Protein AF-A0A4P9XT29-F1 (afdb_monomer)

Secondary structure (DSSP, 8-state):
-----GGGS-HHHHHHHHHHHHHHTTIIIIIS---HHHHHHHHHHHHHHS-S-SSSSHHHHHHHHHHHHHHHTSHHHHHHS-HHHHHHHHHHHHHTTTT--S--HHHHHHTT-HHHHHTTTSSHHHHHHHHHHHHHHHHHTTTTT-TTTHHHHHHHHHHHHHTTSGGGHHHHHHHHHHHHHT---S-TTSPPPHHHHHHHHHHHHHHHHTGGGGS-HHHHHHHHHHHHHHHHHHHHHHHHTTPPPPTTSS--HHHHHHHHHHHHHHHHHHHHHHHHH-GGGHHHHHHHHH-

Foldseek 3Di:
DPPDPLVPDDPVVLLVVLVVLCVVLCVPPHVFNDPSVLSVVLLVVLQVQADPALFLHLSLLSQLLVLLSVVCPALQNVLADDSLLSVLLNLLSSQLQGNPPLA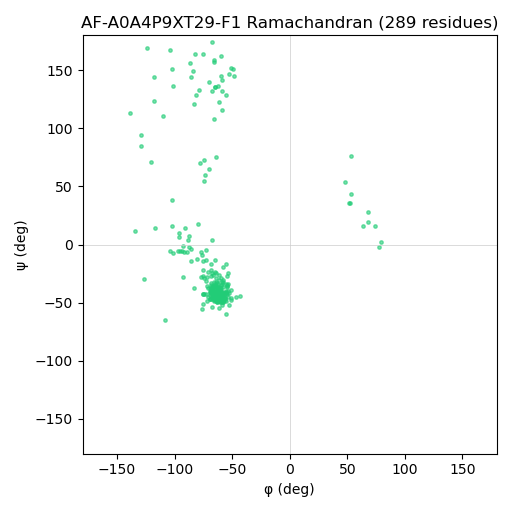DLVLCCQVVPPQCVVVVSQLSRRLVSLVSSVVSCVVSVRCVSVPPCVVVSSVLSSLLSSLLPCVCLVVLLVLLVVLLVVPPVDDSHHHDPPVNSSSVSSLSSNCSSLLQLLDAPVSVVSSLVSNLVSLQVNQVVCVVVVTPRDPPSPDDPVCSVVVSVVSLVSSQSSLVSVCSVRVVSVSSNVNNVVD

Structure (mmCIF, N/CA/C/O backbone):
data_AF-A0A4P9XT29-F1
#
_entry.id   AF-A0A4P9XT29-F1
#
loop_
_atom_site.group_PDB
_atom_site.id
_atom_site.type_symbol
_atom_site.label_atom_id
_atom_site.label_alt_id
_atom_site.label_comp_id
_atom_site.label_asym_id
_atom_site.label_entity_id
_atom_site.label_seq_id
_atom_site.pdbx_PDB_ins_code
_atom_site.Cartn_x
_atom_site.Cartn_y
_atom_site.Cartn_z
_atom_site.occupancy
_atom_site.B_iso_or_equiv
_atom_site.auth_seq_id
_atom_site.auth_comp_id
_atom_site.auth_asym_id
_atom_site.auth_atom_id
_atom_site.pdbx_PDB_model_num
ATOM 1 N N . MET A 1 1 ? -7.045 4.155 -16.709 1.00 52.22 1 MET A N 1
ATOM 2 C CA . MET A 1 1 ? -6.977 3.833 -15.271 1.00 52.22 1 MET A CA 1
ATOM 3 C C . MET A 1 1 ? -7.896 2.670 -15.008 1.00 52.22 1 MET A C 1
ATOM 5 O O . MET A 1 1 ? -8.814 2.493 -15.802 1.00 52.22 1 MET A O 1
ATOM 9 N N . PRO A 1 2 ? -7.676 1.857 -13.970 1.00 56.03 2 PRO A N 1
ATOM 10 C CA . PRO A 1 2 ? -8.679 0.875 -13.622 1.00 56.03 2 PRO A CA 1
ATOM 11 C C . PRO A 1 2 ? -9.922 1.647 -13.159 1.00 56.03 2 PRO A C 1
ATOM 13 O O . PRO A 1 2 ? -9.930 2.231 -12.083 1.00 56.03 2 PRO A O 1
ATOM 16 N N . ASP A 1 3 ? -10.970 1.662 -13.977 1.00 60.28 3 ASP A N 1
ATOM 17 C CA . ASP A 1 3 ? -12.330 2.065 -13.583 1.00 60.28 3 ASP A CA 1
ATOM 18 C C . ASP A 1 3 ? -13.035 0.902 -12.852 1.00 60.28 3 ASP A C 1
ATOM 20 O O . ASP A 1 3 ? -14.258 0.824 -12.774 1.00 60.28 3 ASP A O 1
ATOM 24 N N . SER A 1 4 ? -12.262 -0.081 -12.382 1.00 68.06 4 SER A N 1
ATOM 25 C CA . SER A 1 4 ? -12.777 -1.339 -11.872 1.00 68.06 4 SER A CA 1
ATOM 26 C C . SER A 1 4 ? -13.215 -1.203 -10.422 1.00 68.06 4 SER A C 1
ATOM 28 O O . SER A 1 4 ? -12.408 -0.922 -9.536 1.00 68.06 4 SER A O 1
ATOM 30 N N . HIS A 1 5 ? -14.492 -1.492 -10.195 1.00 84.38 5 HIS A N 1
ATOM 31 C CA . HIS A 1 5 ? -15.121 -1.662 -8.889 1.00 84.38 5 HIS A CA 1
ATOM 32 C C . HIS A 1 5 ? -14.711 -3.000 -8.247 1.00 84.38 5 HIS A C 1
ATOM 34 O O . HIS A 1 5 ? -15.559 -3.864 -8.021 1.00 84.38 5 HIS A O 1
ATOM 40 N N . LEU A 1 6 ? -13.408 -3.210 -8.017 1.00 88.31 6 LEU A N 1
ATOM 41 C CA . LEU A 1 6 ? -12.852 -4.505 -7.588 1.00 88.31 6 LEU A CA 1
ATOM 42 C C . LEU A 1 6 ? -13.462 -5.008 -6.275 1.00 88.31 6 LEU A C 1
ATOM 44 O O . LEU A 1 6 ? -13.658 -6.207 -6.118 1.00 88.31 6 LEU A O 1
ATOM 48 N N . TRP A 1 7 ? -13.873 -4.108 -5.383 1.00 88.38 7 TRP A N 1
ATOM 49 C CA . TRP A 1 7 ? -14.586 -4.447 -4.146 1.00 88.38 7 TRP A CA 1
ATOM 50 C C . TRP A 1 7 ? -15.899 -5.218 -4.353 1.00 88.38 7 TRP A C 1
ATOM 52 O O . TRP A 1 7 ? -16.396 -5.845 -3.424 1.00 88.38 7 TRP A O 1
ATOM 62 N N . SER A 1 8 ? -16.485 -5.170 -5.553 1.00 91.69 8 SER A N 1
ATOM 63 C CA . SER A 1 8 ? -17.718 -5.896 -5.888 1.00 91.69 8 SER A CA 1
ATOM 64 C C . SER A 1 8 ? -17.476 -7.281 -6.492 1.00 91.69 8 SER A C 1
ATOM 66 O O . SER A 1 8 ? -18.432 -8.017 -6.736 1.00 91.69 8 SER A O 1
ATOM 68 N N . TRP A 1 9 ? -16.219 -7.632 -6.771 1.00 94.25 9 TRP A N 1
ATOM 69 C CA . TRP A 1 9 ? -15.867 -8.876 -7.444 1.00 94.25 9 TRP A CA 1
ATOM 70 C C . TRP A 1 9 ? -15.782 -10.032 -6.450 1.00 94.25 9 TRP A C 1
ATOM 72 O O . TRP A 1 9 ? -15.414 -9.873 -5.287 1.00 94.25 9 TRP A O 1
ATOM 82 N N . SER A 1 10 ? -16.099 -11.231 -6.925 1.00 95.88 10 SER A N 1
ATOM 83 C CA . SER A 1 10 ? -15.900 -12.457 -6.161 1.00 95.88 10 SER A CA 1
ATOM 84 C C . SER A 1 10 ? -14.413 -12.736 -5.931 1.00 95.88 10 SER A C 1
ATOM 86 O O . SER A 1 10 ? -13.548 -12.334 -6.710 1.00 95.88 10 SER A O 1
ATOM 88 N N . VAL A 1 11 ? -14.101 -13.521 -4.896 1.00 94.69 11 VAL A N 1
ATOM 89 C CA . VAL A 1 11 ? -12.719 -13.941 -4.597 1.00 94.69 11 VAL A CA 1
ATOM 90 C C . VAL A 1 11 ? -12.052 -14.604 -5.809 1.00 94.69 11 VAL A C 1
ATOM 92 O O . VAL A 1 11 ? -10.889 -14.338 -6.097 1.00 94.69 11 VAL A O 1
ATOM 95 N N . SER A 1 12 ? -12.787 -15.426 -6.564 1.00 95.56 12 SER A N 1
ATOM 96 C CA . SER A 1 12 ? -12.255 -16.082 -7.764 1.00 95.56 12 SER A CA 1
ATOM 97 C C . SER A 1 12 ? -11.920 -15.094 -8.886 1.00 95.56 12 SER A C 1
ATOM 99 O O . SER A 1 12 ? -10.917 -15.280 -9.574 1.00 95.56 12 SER A O 1
ATOM 101 N N . GLU A 1 13 ? -12.714 -14.035 -9.063 1.00 95.69 13 GLU A N 1
ATOM 102 C CA . GLU A 1 13 ? -12.421 -12.961 -10.023 1.00 95.69 13 GLU A CA 1
ATOM 103 C C . GLU A 1 13 ? -11.203 -12.142 -9.585 1.00 95.69 13 GLU A C 1
ATOM 105 O O . GLU A 1 13 ? -10.331 -11.856 -10.409 1.00 95.69 13 GLU A O 1
ATOM 110 N N . LEU A 1 14 ? -11.090 -11.839 -8.285 1.00 96.25 14 LEU A N 1
ATOM 111 C CA . LEU A 1 14 ? -9.916 -11.175 -7.713 1.00 96.25 14 LEU A CA 1
ATOM 112 C C . LEU A 1 14 ? -8.641 -12.012 -7.905 1.00 96.25 14 LEU A C 1
ATOM 114 O O . LEU A 1 14 ? -7.607 -11.493 -8.320 1.00 96.25 14 LEU A O 1
ATOM 118 N N . TYR A 1 15 ? -8.705 -13.328 -7.700 1.00 96.62 15 TYR A N 1
ATOM 119 C CA . TYR A 1 15 ? -7.565 -14.208 -7.977 1.00 96.62 15 TYR A CA 1
ATOM 120 C C . TYR A 1 15 ? -7.218 -14.221 -9.463 1.00 96.62 15 TYR A C 1
ATOM 122 O O . TYR A 1 15 ? -6.050 -14.087 -9.829 1.00 96.62 15 TYR A O 1
ATOM 130 N N . GLY A 1 16 ? -8.229 -14.330 -10.329 1.00 95.06 16 GLY A N 1
ATOM 131 C CA . GLY A 1 16 ? -8.044 -14.308 -11.776 1.00 95.06 16 GLY A CA 1
ATOM 132 C C . GLY A 1 16 ? -7.342 -13.038 -12.259 1.00 95.06 16 GLY A C 1
ATOM 133 O O . GLY A 1 16 ? -6.417 -13.123 -13.073 1.00 95.06 16 GLY A O 1
ATOM 134 N N . VAL A 1 17 ? -7.727 -11.867 -11.736 1.00 94.81 17 VAL A N 1
ATOM 135 C CA . VAL A 1 17 ? -7.101 -10.599 -12.129 1.00 94.81 17 VAL A CA 1
ATOM 136 C C . VAL A 1 17 ? -5.666 -10.496 -11.620 1.00 94.81 17 VAL A C 1
ATOM 138 O O . VAL A 1 17 ? -4.790 -10.151 -12.411 1.00 94.81 17 VAL A O 1
ATOM 141 N N . VAL A 1 18 ? -5.383 -10.883 -10.371 1.00 95.88 18 VAL A N 1
ATOM 142 C CA . VAL A 1 18 ? -4.017 -10.862 -9.818 1.00 95.88 18 VAL A CA 1
ATOM 143 C C . VAL A 1 18 ? -3.093 -11.801 -10.599 1.00 95.88 18 VAL A C 1
ATOM 145 O O . VAL A 1 18 ? -2.014 -11.395 -11.030 1.00 95.88 18 VAL A O 1
ATOM 148 N N . ILE A 1 19 ? -3.526 -13.030 -10.889 1.00 94.69 19 ILE A N 1
ATOM 149 C CA . ILE A 1 19 ? -2.747 -13.971 -11.711 1.00 94.69 19 ILE A CA 1
ATOM 150 C C . ILE A 1 19 ? -2.520 -13.401 -13.121 1.00 94.69 19 ILE A C 1
ATOM 152 O O . ILE A 1 19 ? -1.424 -13.511 -13.678 1.00 94.69 19 ILE A O 1
ATOM 156 N N . GLY A 1 20 ? -3.538 -12.763 -13.704 1.00 94.75 20 GLY A N 1
ATOM 157 C CA . GLY A 1 20 ? -3.429 -12.065 -14.984 1.00 94.75 20 GLY A CA 1
ATOM 158 C C . GLY A 1 20 ? -2.384 -10.943 -14.967 1.00 94.75 20 GLY A C 1
ATOM 159 O O . GLY A 1 20 ? -1.609 -10.828 -15.919 1.00 94.75 20 GLY A O 1
ATOM 160 N N . MET A 1 21 ? -2.319 -10.163 -13.884 1.00 95.12 21 MET A N 1
ATOM 161 C CA . MET A 1 21 ? -1.315 -9.111 -13.687 1.00 95.12 21 MET A CA 1
ATOM 162 C C . MET A 1 21 ? 0.103 -9.689 -13.633 1.00 95.12 21 MET A C 1
ATOM 164 O O . MET A 1 21 ? 0.979 -9.231 -14.367 1.00 95.12 21 MET A O 1
ATOM 168 N N . PHE A 1 22 ? 0.316 -10.743 -12.836 1.00 93.81 22 PHE 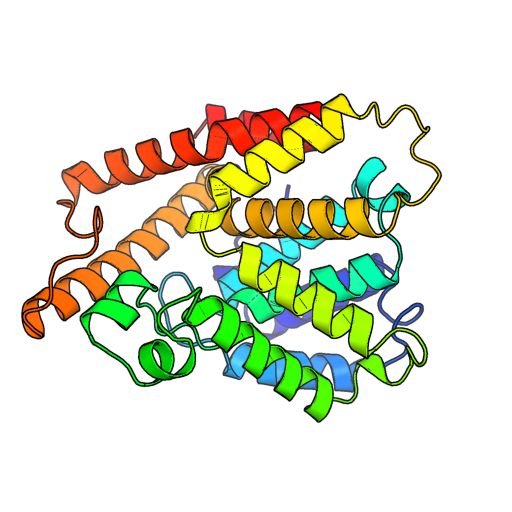A N 1
ATOM 169 C CA . PHE A 1 22 ? 1.613 -11.425 -12.723 1.00 93.81 22 PHE A CA 1
ATOM 170 C C . PHE A 1 22 ? 2.081 -11.979 -14.075 1.00 93.81 22 PHE A C 1
ATOM 172 O O . PHE A 1 22 ? 3.256 -11.856 -14.428 1.00 93.81 22 PHE A O 1
ATOM 179 N N . ARG A 1 23 ? 1.159 -12.540 -14.866 1.00 92.88 23 ARG A N 1
ATOM 180 C CA . ARG A 1 23 ? 1.447 -13.023 -16.224 1.00 92.88 23 ARG A CA 1
ATOM 181 C C . ARG A 1 23 ? 1.846 -11.902 -17.175 1.00 92.88 23 ARG A C 1
ATOM 183 O O . ARG A 1 23 ? 2.849 -12.011 -17.870 1.00 92.88 23 ARG A O 1
ATOM 190 N N . ARG A 1 24 ? 1.075 -10.813 -17.211 1.00 93.19 24 ARG A N 1
ATOM 191 C CA . ARG A 1 24 ? 1.330 -9.696 -18.136 1.00 93.19 24 ARG A CA 1
ATOM 192 C C . ARG A 1 24 ? 2.602 -8.917 -17.808 1.00 93.19 24 ARG A C 1
ATOM 194 O O . ARG A 1 24 ? 3.216 -8.387 -18.725 1.00 93.19 24 ARG A O 1
ATOM 201 N N . LEU A 1 25 ? 3.027 -8.908 -16.544 1.00 92.44 25 LEU A N 1
ATOM 202 C CA . LEU A 1 25 ? 4.310 -8.333 -16.123 1.00 92.44 25 LEU A CA 1
ATOM 203 C C . LEU A 1 25 ? 5.531 -9.217 -16.438 1.00 92.44 25 LEU A C 1
ATOM 205 O O . LEU A 1 25 ? 6.656 -8.783 -16.188 1.00 92.44 25 LEU A O 1
ATOM 209 N N . GLY A 1 26 ? 5.344 -10.447 -16.935 1.00 89.81 26 GLY A N 1
ATOM 210 C CA . GLY A 1 26 ? 6.440 -11.415 -17.089 1.00 89.81 26 GLY A CA 1
ATOM 211 C C . GLY A 1 26 ? 7.000 -11.906 -15.746 1.00 89.81 26 GLY A C 1
ATOM 212 O O . GLY A 1 26 ? 8.125 -12.399 -15.663 1.00 89.81 26 GLY A O 1
ATOM 213 N N . ILE A 1 27 ? 6.238 -11.762 -14.656 1.00 89.31 27 ILE A N 1
ATOM 214 C CA . ILE A 1 27 ? 6.616 -12.342 -13.364 1.00 89.31 27 ILE A CA 1
ATOM 215 C C . ILE A 1 27 ? 6.441 -13.855 -13.441 1.00 89.31 27 ILE A C 1
ATOM 217 O O . ILE A 1 27 ? 7.364 -14.591 -13.120 1.00 89.31 27 ILE A O 1
ATOM 221 N N . PHE A 1 28 ? 5.290 -14.315 -13.930 1.00 82.38 28 PHE A N 1
ATOM 222 C CA . PHE A 1 28 ? 5.008 -15.730 -14.155 1.00 82.38 28 PHE A CA 1
ATOM 223 C C . PHE A 1 28 ? 4.757 -15.987 -15.654 1.00 82.38 28 PHE A C 1
ATOM 225 O O . PHE A 1 28 ? 3.846 -15.370 -16.206 1.00 82.38 28 PHE A O 1
ATOM 232 N N . PRO A 1 29 ? 5.487 -16.893 -16.336 1.00 77.50 29 PRO A N 1
ATOM 233 C CA . PRO A 1 29 ? 6.462 -17.848 -15.803 1.00 77.50 29 PRO A CA 1
ATOM 234 C C . PRO A 1 29 ? 7.922 -17.368 -15.797 1.00 77.50 29 PRO A C 1
ATOM 236 O O . PRO A 1 29 ? 8.776 -18.131 -15.362 1.00 77.50 29 PRO A O 1
ATOM 239 N N . ASP A 1 30 ? 8.233 -16.164 -16.282 1.00 84.12 30 ASP A N 1
ATOM 240 C CA . ASP A 1 30 ? 9.619 -15.846 -16.657 1.00 84.12 30 ASP A CA 1
ATOM 241 C C . ASP A 1 30 ? 10.534 -15.575 -15.451 1.00 84.12 30 ASP A C 1
ATOM 243 O O . ASP A 1 30 ? 11.570 -16.218 -15.299 1.00 84.12 30 ASP A O 1
ATOM 247 N N . THR A 1 31 ? 10.161 -14.631 -14.581 1.00 82.62 31 THR A N 1
ATOM 248 C CA . THR A 1 31 ? 11.011 -14.205 -13.448 1.00 82.62 31 THR A CA 1
ATOM 249 C C . THR A 1 31 ? 10.873 -15.135 -12.239 1.00 82.62 31 THR A C 1
ATOM 251 O O . THR A 1 31 ? 11.839 -15.416 -11.534 1.00 82.62 31 THR A O 1
ATOM 254 N N . MET A 1 32 ? 9.656 -15.619 -12.004 1.00 83.19 32 MET A N 1
ATOM 255 C CA . MET A 1 32 ? 9.259 -16.498 -10.913 1.00 83.19 32 MET A CA 1
ATOM 256 C C . MET A 1 32 ? 8.502 -17.698 -11.513 1.00 83.19 32 MET A C 1
ATOM 258 O O . MET A 1 32 ? 7.269 -17.684 -11.574 1.00 83.19 32 MET A O 1
ATOM 262 N N . PRO A 1 33 ? 9.212 -18.747 -11.975 1.00 83.12 33 PRO A N 1
ATOM 263 C CA . PRO A 1 33 ? 8.623 -19.946 -12.582 1.00 83.12 33 PRO A CA 1
ATOM 264 C C . PRO A 1 33 ? 7.979 -20.875 -11.533 1.00 83.12 33 PRO A C 1
ATOM 266 O O . PRO A 1 33 ? 8.304 -22.057 -11.408 1.00 83.12 33 PRO A O 1
ATOM 269 N N . VAL A 1 34 ? 7.062 -20.346 -10.725 1.00 80.94 34 VAL A N 1
ATOM 270 C CA . VAL A 1 34 ? 6.264 -21.112 -9.754 1.00 80.94 34 VAL A CA 1
ATOM 271 C C . VAL A 1 34 ? 5.030 -21.690 -10.429 1.00 80.94 34 VAL A C 1
ATOM 273 O O . VAL A 1 34 ? 4.451 -21.045 -11.283 1.00 80.94 34 VAL A O 1
ATOM 276 N N . ALA A 1 35 ? 4.578 -22.890 -10.064 1.00 84.94 35 ALA A N 1
ATOM 277 C CA . ALA A 1 35 ? 3.323 -23.396 -10.620 1.00 84.94 35 ALA A CA 1
ATOM 278 C C . ALA A 1 35 ? 2.160 -22.450 -10.262 1.00 84.94 35 ALA A C 1
ATOM 280 O O . ALA A 1 35 ? 2.120 -21.919 -9.156 1.00 84.94 35 ALA A O 1
ATOM 281 N N . GLU A 1 36 ? 1.182 -22.283 -11.157 1.00 85.81 36 GLU A N 1
ATOM 282 C CA . GLU A 1 36 ? 0.015 -21.417 -10.903 1.00 85.81 36 GLU A CA 1
ATOM 283 C C . GLU A 1 36 ? -0.716 -21.801 -9.607 1.00 85.81 36 GLU A C 1
ATOM 285 O O . GLU A 1 36 ? -1.133 -20.927 -8.855 1.00 85.81 36 GLU A O 1
ATOM 290 N N . GLY A 1 37 ? -0.780 -23.098 -9.285 1.00 89.12 37 GLY A N 1
ATOM 291 C CA . GLY A 1 37 ? -1.336 -23.582 -8.019 1.00 89.12 37 GLY A CA 1
ATOM 292 C C . GLY A 1 37 ? -0.593 -23.084 -6.772 1.00 89.12 37 GLY A C 1
ATOM 293 O O . GLY A 1 37 ? -1.231 -22.879 -5.746 1.00 89.12 37 GLY A O 1
ATOM 294 N N . CYS A 1 38 ? 0.719 -22.831 -6.854 1.00 89.56 38 CYS A N 1
ATOM 295 C CA . CYS A 1 38 ? 1.480 -22.215 -5.762 1.00 89.56 38 CYS A CA 1
ATOM 296 C C . CYS A 1 38 ? 1.084 -20.745 -5.579 1.00 89.56 38 CYS A C 1
ATOM 298 O O . CYS A 1 38 ? 0.905 -20.303 -4.451 1.00 89.56 38 CYS A O 1
ATOM 300 N N . LEU A 1 39 ? 0.891 -20.002 -6.677 1.00 89.00 39 LEU A N 1
ATOM 301 C CA . LEU A 1 39 ? 0.427 -18.614 -6.606 1.00 89.00 39 LEU A CA 1
ATOM 302 C C . LEU A 1 39 ? -1.003 -18.534 -6.052 1.00 89.00 39 LEU A C 1
ATOM 304 O O . LEU A 1 39 ? -1.280 -17.682 -5.220 1.00 89.00 39 LEU A O 1
ATOM 308 N N . VAL A 1 40 ? -1.896 -19.444 -6.454 1.00 94.44 40 VAL A N 1
ATOM 309 C CA . VAL A 1 40 ? -3.254 -19.529 -5.888 1.00 94.44 40 VAL A CA 1
ATOM 310 C C . VAL A 1 40 ? -3.214 -19.834 -4.389 1.00 94.44 40 VAL A C 1
ATOM 312 O O . VAL A 1 40 ? -3.917 -19.179 -3.628 1.00 94.44 40 VAL A O 1
ATOM 315 N N . ALA A 1 41 ? -2.386 -20.789 -3.955 1.00 96.00 41 ALA A N 1
ATOM 316 C CA . ALA A 1 41 ? -2.241 -21.118 -2.536 1.00 96.00 41 ALA A CA 1
ATOM 317 C C . ALA A 1 41 ? -1.693 -19.932 -1.724 1.00 96.00 41 ALA A C 1
ATOM 319 O O . ALA A 1 41 ? -2.201 -19.642 -0.644 1.00 96.00 41 ALA A O 1
ATOM 320 N N . PHE A 1 42 ? -0.713 -19.209 -2.270 1.00 95.75 42 PHE A N 1
ATOM 321 C CA . PHE A 1 42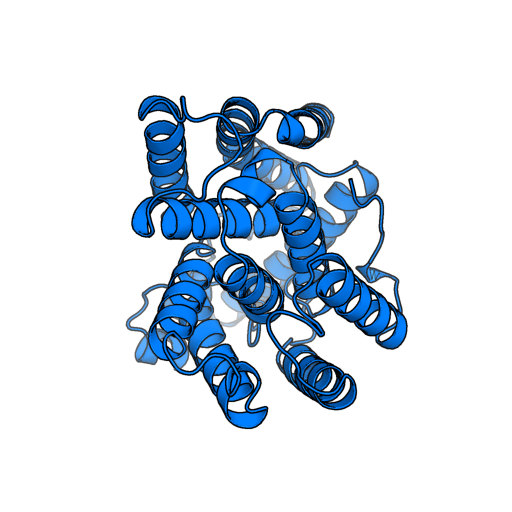 ? -0.212 -17.973 -1.676 1.00 95.75 42 PHE A CA 1
ATOM 322 C C . PHE A 1 42 ? -1.309 -16.912 -1.549 1.00 95.75 42 PHE A C 1
ATOM 324 O O . PHE A 1 42 ? -1.473 -16.333 -0.481 1.00 95.75 42 PHE A O 1
ATOM 331 N N . LEU A 1 43 ? -2.106 -16.688 -2.600 1.00 97.06 43 LEU A N 1
ATOM 332 C CA . LEU A 1 43 ? -3.211 -15.724 -2.567 1.00 97.06 43 LEU A CA 1
ATOM 333 C C . LEU A 1 43 ? -4.318 -16.107 -1.575 1.00 97.06 43 LEU A C 1
ATOM 335 O O . LEU A 1 43 ? -4.984 -15.216 -1.045 1.00 97.06 43 LEU A O 1
ATOM 339 N N . ASP A 1 44 ? -4.524 -17.398 -1.309 1.00 98.12 44 ASP A N 1
ATOM 340 C CA . ASP A 1 44 ? -5.465 -17.845 -0.276 1.00 98.12 44 ASP A CA 1
ATOM 341 C C . ASP A 1 44 ? -4.991 -17.490 1.129 1.00 98.12 44 ASP A C 1
ATOM 343 O O . ASP A 1 44 ? -5.768 -16.936 1.908 1.00 98.12 44 ASP A O 1
ATOM 347 N N . ASP A 1 45 ? -3.705 -17.681 1.420 1.00 98.38 45 ASP A N 1
ATOM 348 C CA . ASP A 1 45 ? -3.145 -17.270 2.705 1.00 98.38 45 ASP A CA 1
ATOM 349 C C . ASP A 1 45 ? -3.026 -15.744 2.847 1.00 98.38 45 ASP A C 1
ATOM 351 O O . ASP A 1 45 ? -3.319 -15.218 3.918 1.00 98.38 45 ASP A O 1
ATOM 355 N N . VAL A 1 46 ? -2.670 -15.012 1.779 1.00 98.50 46 VAL A N 1
ATOM 356 C CA . VAL A 1 46 ? -2.695 -13.535 1.789 1.00 98.50 46 VAL A CA 1
ATOM 357 C C . VAL A 1 46 ? -4.104 -13.043 2.108 1.00 98.50 46 VAL A C 1
ATOM 359 O O . VAL A 1 46 ? -4.277 -12.226 3.008 1.00 98.50 46 VAL A O 1
ATOM 362 N N . ARG A 1 47 ? -5.129 -13.575 1.428 1.00 98.25 47 ARG A N 1
ATOM 363 C CA . ARG A 1 47 ? -6.533 -13.239 1.704 1.00 98.25 47 ARG A CA 1
ATOM 364 C C . ARG A 1 47 ? -6.914 -13.560 3.146 1.00 98.25 47 ARG A C 1
ATOM 366 O O . ARG A 1 47 ? -7.592 -12.753 3.767 1.00 98.25 47 ARG A O 1
ATOM 373 N N . ALA A 1 48 ? -6.506 -14.717 3.664 1.00 98.31 48 ALA A N 1
ATOM 374 C CA . ALA A 1 48 ? -6.769 -15.103 5.049 1.00 98.31 48 ALA A CA 1
ATOM 375 C C . ALA A 1 48 ? -6.074 -14.184 6.072 1.00 98.31 48 ALA A C 1
ATOM 377 O O . ALA A 1 48 ? -6.545 -14.081 7.203 1.00 98.31 48 ALA A O 1
ATOM 378 N N . GLY A 1 49 ? -4.985 -13.516 5.679 1.00 98.19 49 GLY A N 1
ATOM 379 C CA . GLY A 1 49 ? -4.304 -12.502 6.482 1.00 98.19 49 GLY A CA 1
ATOM 380 C C . GLY A 1 49 ? -5.030 -11.155 6.548 1.00 98.19 49 GLY A C 1
ATOM 381 O O . GLY A 1 49 ? -4.810 -10.407 7.496 1.00 98.19 49 GLY A O 1
ATOM 382 N N . TYR A 1 50 ? -5.907 -10.832 5.593 1.00 98.50 50 TYR A N 1
ATOM 383 C CA . TYR A 1 50 ? -6.747 -9.635 5.676 1.00 98.50 50 TYR A CA 1
ATOM 384 C C . TYR A 1 50 ? -7.969 -9.884 6.558 1.00 98.50 50 TYR A C 1
ATOM 386 O O . TYR A 1 50 ? -8.723 -10.837 6.355 1.00 98.50 50 TYR A O 1
ATOM 394 N N . LEU A 1 51 ? -8.182 -8.988 7.519 1.00 97.06 51 LEU A N 1
ATOM 395 C CA . LEU A 1 51 ? -9.343 -9.018 8.401 1.00 97.06 51 LEU A CA 1
ATOM 396 C C . LEU A 1 51 ? -10.563 -8.371 7.728 1.00 97.06 51 LEU A C 1
ATOM 398 O O . LEU A 1 51 ? -10.448 -7.674 6.717 1.00 97.06 51 LEU A O 1
ATOM 402 N N . ASP A 1 52 ? -11.747 -8.632 8.284 1.00 95.31 52 ASP A N 1
ATOM 403 C CA . ASP A 1 52 ? -13.023 -8.110 7.780 1.00 95.31 52 ASP A CA 1
ATOM 404 C C . ASP A 1 52 ? -13.216 -6.642 8.195 1.00 95.31 52 ASP A C 1
ATOM 406 O O . ASP A 1 52 ? -14.004 -6.315 9.084 1.00 95.31 52 ASP A O 1
ATOM 410 N N . ASN A 1 53 ? -12.419 -5.763 7.587 1.00 97.69 53 ASN A N 1
ATOM 411 C CA . ASN A 1 53 ? -12.478 -4.323 7.798 1.00 97.69 53 ASN A CA 1
ATOM 412 C C . ASN A 1 53 ? -13.199 -3.624 6.633 1.00 97.69 53 ASN A C 1
ATOM 414 O O . ASN A 1 53 ? -13.100 -4.085 5.493 1.00 97.69 53 ASN A O 1
ATOM 418 N N . PRO A 1 54 ? -13.862 -2.475 6.869 1.00 96.94 54 PRO A N 1
ATOM 419 C CA . PRO A 1 54 ? -14.488 -1.706 5.797 1.00 96.94 54 PRO A CA 1
ATOM 420 C C . PRO A 1 54 ? -13.509 -1.223 4.716 1.00 96.94 54 PRO A C 1
ATOM 422 O O . PRO A 1 54 ? -13.859 -1.266 3.538 1.00 96.94 54 PRO A O 1
ATOM 425 N N . TYR A 1 55 ? -12.307 -0.764 5.094 1.00 97.88 55 TYR A N 1
ATOM 426 C CA . TYR A 1 55 ? -11.301 -0.254 4.158 1.00 97.88 55 TYR A CA 1
ATOM 427 C C . TYR A 1 55 ? -10.131 -1.222 4.009 1.00 97.88 55 TYR A C 1
ATOM 429 O O . TYR A 1 55 ? -9.987 -1.807 2.935 1.00 97.88 55 TYR A O 1
ATOM 437 N N . HIS A 1 56 ? -9.351 -1.450 5.076 1.00 98.56 56 HIS A N 1
ATOM 438 C CA . HIS A 1 56 ? -8.117 -2.255 5.040 1.00 98.56 56 HIS A CA 1
ATOM 439 C C . HIS A 1 56 ? -8.443 -3.757 4.941 1.00 98.56 56 HIS A C 1
ATOM 441 O O . HIS A 1 56 ? -8.357 -4.521 5.904 1.00 98.56 56 HIS A O 1
ATOM 447 N N . SER A 1 57 ? -8.890 -4.155 3.755 1.00 97.56 57 SER A N 1
ATOM 448 C CA . SER A 1 57 ? -9.482 -5.443 3.403 1.00 97.56 57 SER A CA 1
ATOM 449 C C . SER A 1 57 ? -8.715 -6.089 2.250 1.00 97.56 57 SER A C 1
ATOM 451 O O . SER A 1 57 ? -7.936 -5.434 1.557 1.00 97.56 57 SER A O 1
ATOM 453 N N . PHE A 1 58 ? -8.985 -7.365 1.958 1.00 97.88 58 PHE A N 1
ATOM 454 C CA . PHE A 1 58 ? -8.367 -8.020 0.799 1.00 97.88 58 PHE A CA 1
ATOM 455 C C . PHE A 1 58 ? -8.684 -7.294 -0.520 1.00 97.88 58 PHE A C 1
ATOM 457 O O . PHE A 1 58 ? -7.850 -7.256 -1.422 1.00 97.88 58 PHE A O 1
ATOM 464 N N . ALA A 1 59 ? -9.870 -6.684 -0.628 1.00 96.88 59 ALA A N 1
ATOM 465 C CA . ALA A 1 59 ? -10.222 -5.869 -1.783 1.00 96.88 59 ALA A CA 1
ATOM 466 C C . ALA A 1 59 ? -9.302 -4.647 -1.927 1.00 96.88 59 ALA A C 1
ATOM 468 O O . ALA A 1 59 ? -8.920 -4.340 -3.052 1.00 96.88 59 ALA A O 1
ATOM 469 N N . HIS A 1 60 ? -8.908 -4.002 -0.821 1.00 97.75 60 HIS A N 1
ATOM 470 C CA . HIS A 1 60 ? -7.942 -2.893 -0.828 1.00 97.75 60 HIS A CA 1
ATOM 471 C C . HIS A 1 60 ? -6.564 -3.379 -1.267 1.00 97.75 60 HIS A C 1
ATOM 473 O O . HIS A 1 60 ? -6.013 -2.852 -2.227 1.00 97.75 60 HIS A O 1
ATOM 479 N N . GLY A 1 61 ? -6.064 -4.478 -0.692 1.00 98.12 61 GLY A N 1
ATOM 480 C CA . GLY A 1 61 ? -4.789 -5.071 -1.118 1.00 98.12 61 GLY A CA 1
ATOM 481 C C . GLY A 1 61 ? -4.739 -5.407 -2.618 1.00 98.12 61 GLY A C 1
ATOM 482 O O . GLY A 1 61 ? -3.745 -5.139 -3.298 1.00 98.12 61 GLY A O 1
ATOM 483 N N . VAL A 1 62 ? -5.830 -5.947 -3.180 1.00 97.94 62 VAL A N 1
ATOM 484 C CA . VAL A 1 62 ? -5.930 -6.210 -4.628 1.00 97.94 62 VAL A CA 1
ATOM 485 C C . VAL A 1 62 ? -6.077 -4.918 -5.441 1.00 97.94 62 VAL A C 1
ATOM 487 O O . VAL A 1 62 ? -5.530 -4.831 -6.544 1.00 97.94 62 VAL A O 1
ATOM 490 N N . ASP A 1 63 ? -6.778 -3.911 -4.920 1.00 97.38 63 ASP A N 1
ATOM 491 C CA . ASP A 1 63 ? -6.920 -2.602 -5.557 1.00 97.38 63 ASP A CA 1
ATOM 492 C C . ASP A 1 63 ? -5.568 -1.888 -5.681 1.00 97.38 63 ASP A C 1
ATOM 494 O O . ASP A 1 63 ? -5.171 -1.537 -6.797 1.00 97.38 63 ASP A O 1
ATOM 498 N N . VAL A 1 64 ? -4.795 -1.819 -4.594 1.00 98.38 64 VAL A N 1
ATOM 499 C CA . VAL A 1 64 ? -3.429 -1.278 -4.577 1.00 98.38 64 VAL A CA 1
ATOM 500 C C . VAL A 1 64 ? -2.523 -2.054 -5.530 1.00 98.38 64 VAL A C 1
ATOM 502 O O . VAL A 1 64 ? -1.835 -1.450 -6.357 1.00 98.38 64 VAL A O 1
ATOM 505 N N . ALA A 1 65 ? -2.574 -3.392 -5.519 1.00 98.12 65 ALA A N 1
ATOM 506 C CA . ALA A 1 65 ? -1.825 -4.214 -6.473 1.00 98.12 65 ALA A CA 1
ATOM 507 C C . ALA A 1 65 ? -2.209 -3.920 -7.935 1.00 98.12 65 ALA A C 1
ATOM 509 O O . ALA A 1 65 ? -1.344 -3.917 -8.814 1.00 98.12 65 ALA A O 1
ATOM 510 N N . SER A 1 66 ? -3.480 -3.615 -8.209 1.00 97.31 66 SER A N 1
ATOM 511 C CA . SER A 1 66 ? -3.938 -3.217 -9.542 1.00 97.31 66 SER A CA 1
ATOM 512 C C . SER A 1 66 ? -3.379 -1.857 -9.968 1.00 97.31 66 SER A C 1
ATOM 514 O O . SER A 1 66 ? -3.009 -1.671 -11.131 1.00 97.31 66 SER A O 1
ATOM 516 N N . VAL A 1 67 ? -3.268 -0.902 -9.044 1.00 97.50 67 VAL A N 1
ATOM 517 C CA . VAL A 1 67 ? -2.697 0.421 -9.316 1.00 97.50 67 VAL A CA 1
ATOM 518 C C . VAL A 1 67 ? -1.189 0.310 -9.529 1.00 97.50 67 VAL A C 1
ATOM 520 O O . VAL A 1 67 ? -0.691 0.798 -10.545 1.00 97.50 67 VAL A O 1
ATOM 523 N N . VAL A 1 68 ? -0.485 -0.444 -8.679 1.00 98.19 68 VAL A N 1
ATOM 524 C CA . VAL A 1 68 ? 0.933 -0.781 -8.872 1.00 98.19 68 VAL A CA 1
ATOM 525 C C . VAL A 1 68 ? 1.154 -1.463 -10.221 1.00 98.19 68 VAL A C 1
ATOM 527 O O . VAL A 1 68 ? 2.036 -1.053 -10.969 1.00 98.19 68 VAL A O 1
ATOM 530 N 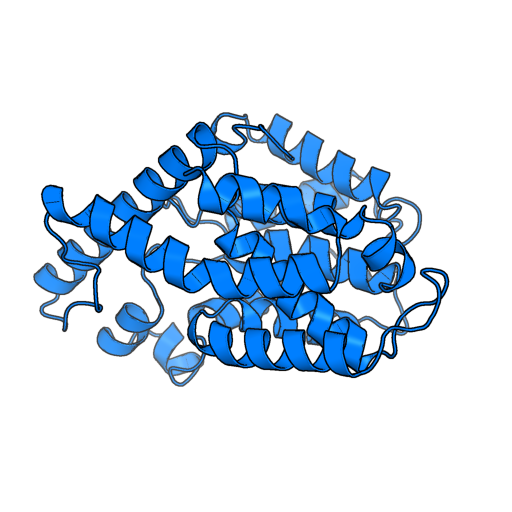N . TYR A 1 69 ? 0.325 -2.436 -10.604 1.00 97.50 69 TYR A N 1
ATOM 531 C CA . TYR A 1 69 ? 0.404 -3.070 -11.923 1.00 97.50 69 TYR A CA 1
ATOM 532 C C . TYR A 1 69 ? 0.331 -2.050 -13.071 1.00 97.50 69 TYR A C 1
ATOM 534 O O . TYR A 1 69 ? 1.095 -2.158 -14.036 1.00 97.50 69 TYR A O 1
ATOM 542 N N . ASN A 1 70 ? -0.559 -1.055 -12.974 1.00 96.00 70 ASN A N 1
ATOM 543 C CA . ASN A 1 70 ? -0.657 0.013 -13.970 1.00 96.00 70 ASN A CA 1
ATOM 544 C C . ASN A 1 70 ? 0.592 0.897 -13.968 1.00 96.00 70 ASN A C 1
ATOM 546 O O . ASN A 1 70 ? 1.109 1.210 -15.039 1.00 96.00 70 ASN A O 1
ATOM 550 N N . PHE A 1 71 ? 1.099 1.260 -12.787 1.00 97.06 71 PHE A N 1
ATOM 551 C CA . PHE A 1 71 ? 2.333 2.029 -12.658 1.00 97.06 71 PHE A CA 1
ATOM 552 C C . PHE A 1 71 ? 3.511 1.293 -13.279 1.00 97.06 71 PHE A C 1
ATOM 554 O O . PHE A 1 71 ? 4.255 1.905 -14.029 1.00 97.06 71 PHE A O 1
ATOM 561 N N . LEU A 1 72 ? 3.656 -0.013 -13.052 1.00 96.19 72 LEU A N 1
ATOM 562 C CA . LEU A 1 72 ? 4.743 -0.834 -13.598 1.00 96.19 72 LEU A CA 1
ATOM 563 C C . LEU A 1 72 ? 4.667 -1.036 -15.122 1.00 96.19 72 LEU A C 1
ATOM 565 O O . LEU A 1 72 ? 5.662 -1.427 -15.728 1.00 96.19 72 LEU A O 1
ATOM 569 N N . HIS A 1 73 ? 3.513 -0.772 -15.743 1.00 92.88 73 HIS A N 1
ATOM 570 C CA . HIS A 1 73 ? 3.329 -0.826 -17.198 1.00 92.88 73 HIS A CA 1
ATOM 571 C C . HIS A 1 73 ? 3.632 0.496 -17.912 1.00 92.88 73 HIS A C 1
ATOM 573 O O . HIS A 1 73 ? 3.608 0.538 -19.145 1.00 92.88 73 HIS A O 1
ATOM 579 N N . MET A 1 74 ? 3.898 1.577 -17.178 1.00 93.25 74 MET A N 1
ATOM 580 C CA . MET A 1 74 ? 4.263 2.850 -17.795 1.00 93.25 74 MET A CA 1
ATOM 581 C C . MET A 1 74 ? 5.666 2.747 -18.426 1.00 93.25 74 MET A C 1
ATOM 583 O O . MET A 1 74 ? 6.555 2.142 -17.831 1.00 93.25 74 MET A O 1
ATOM 587 N N . PRO A 1 75 ? 5.904 3.330 -19.616 1.00 91.19 75 PRO A N 1
ATOM 588 C CA . PRO A 1 75 ? 7.192 3.263 -20.313 1.00 91.19 75 PRO A CA 1
ATOM 589 C C . PRO A 1 75 ? 8.417 3.557 -19.437 1.00 91.19 75 PRO A C 1
ATOM 591 O O . PRO A 1 75 ? 9.397 2.813 -19.479 1.00 91.19 75 PRO A O 1
ATOM 594 N N . TYR A 1 76 ? 8.354 4.605 -18.614 1.00 90.88 76 TYR A N 1
ATOM 595 C CA . TYR A 1 76 ? 9.461 5.004 -17.745 1.00 90.88 76 TYR A CA 1
ATOM 596 C C . TYR A 1 76 ? 9.749 3.989 -16.639 1.00 90.88 76 TYR A C 1
ATOM 598 O O . TYR A 1 76 ? 10.872 3.509 -16.521 1.00 90.88 76 TYR A O 1
ATOM 606 N N . THR A 1 77 ? 8.747 3.608 -15.850 1.00 92.69 77 THR A N 1
ATOM 607 C CA . THR A 1 77 ? 8.904 2.630 -14.758 1.00 92.69 77 THR A CA 1
ATOM 608 C C . THR A 1 77 ? 9.260 1.243 -15.289 1.00 92.69 77 THR A C 1
ATOM 610 O O . THR A 1 77 ? 10.075 0.550 -14.681 1.00 92.69 77 THR A O 1
ATOM 613 N N . MET A 1 78 ? 8.723 0.859 -16.451 1.00 91.88 78 MET A N 1
ATOM 614 C CA . MET A 1 78 ? 9.076 -0.378 -17.140 1.00 91.88 78 MET A CA 1
ATOM 615 C C . MET A 1 78 ? 10.559 -0.389 -17.532 1.00 91.88 78 MET A C 1
ATOM 617 O O . MET A 1 78 ? 11.210 -1.421 -17.405 1.00 91.88 78 MET A O 1
ATOM 621 N N . ALA A 1 79 ? 11.127 0.737 -17.962 1.00 91.38 79 ALA A N 1
ATOM 622 C CA . ALA A 1 79 ? 12.558 0.828 -18.247 1.00 91.38 79 ALA A CA 1
ATOM 623 C C . ALA A 1 79 ? 13.417 0.897 -16.971 1.00 91.38 79 ALA A C 1
ATOM 625 O O . ALA A 1 79 ? 14.452 0.240 -16.876 1.00 91.38 79 ALA A O 1
ATOM 626 N N . TRP A 1 80 ? 12.985 1.679 -15.981 1.00 93.00 80 TRP A N 1
ATOM 627 C CA . TRP A 1 80 ? 13.766 2.005 -14.787 1.00 93.00 80 TRP A CA 1
ATOM 628 C C . TRP A 1 80 ? 13.825 0.891 -13.742 1.00 93.00 80 TRP A C 1
ATOM 630 O O . TRP A 1 80 ? 14.799 0.823 -12.986 1.00 93.00 80 TRP A O 1
ATOM 640 N N . LEU A 1 81 ? 12.803 0.036 -13.677 1.00 93.94 81 LEU A N 1
ATOM 641 C CA . LEU A 1 81 ? 12.694 -1.049 -12.705 1.00 93.94 81 LEU A CA 1
ATOM 642 C C . LEU A 1 81 ? 13.055 -2.395 -13.330 1.00 93.94 81 LEU A C 1
ATOM 644 O O . LEU A 1 81 ? 12.611 -2.740 -14.429 1.00 93.94 81 LEU A O 1
ATOM 648 N N . THR A 1 82 ? 13.838 -3.186 -12.597 1.00 92.69 82 THR A N 1
ATOM 649 C CA . THR A 1 82 ? 14.224 -4.537 -13.019 1.00 92.69 82 THR A CA 1
ATOM 650 C C . THR A 1 82 ? 13.059 -5.521 -12.855 1.00 92.69 82 THR A C 1
ATOM 652 O O . THR A 1 82 ? 12.119 -5.250 -12.105 1.00 92.69 82 THR A O 1
ATOM 655 N N . PRO A 1 83 ? 13.111 -6.707 -13.489 1.00 91.81 83 PRO A N 1
ATOM 656 C CA . PRO A 1 83 ? 12.111 -7.749 -13.254 1.00 91.81 83 PRO A CA 1
ATOM 657 C C . PRO A 1 83 ? 11.955 -8.124 -11.771 1.00 91.81 83 PRO A C 1
ATOM 659 O O . PRO A 1 83 ? 10.834 -8.320 -11.310 1.00 91.81 83 PRO A O 1
ATOM 662 N N . LEU A 1 84 ? 13.052 -8.144 -11.002 1.00 91.00 84 LEU A N 1
ATOM 663 C CA . LEU A 1 84 ? 13.010 -8.423 -9.562 1.00 91.00 84 LEU A CA 1
ATOM 664 C C . LEU A 1 84 ? 12.305 -7.320 -8.767 1.00 91.00 84 LEU A C 1
ATOM 666 O O . LEU A 1 84 ? 11.544 -7.629 -7.854 1.00 91.00 84 LEU A O 1
ATOM 670 N N . ASP A 1 85 ? 12.493 -6.052 -9.145 1.00 93.69 85 ASP A N 1
ATOM 671 C CA . ASP A 1 85 ? 11.764 -4.939 -8.525 1.00 93.69 85 ASP A CA 1
ATOM 672 C C . ASP A 1 85 ? 10.252 -5.093 -8.752 1.00 93.69 85 ASP A C 1
ATOM 674 O O . ASP A 1 85 ? 9.465 -4.888 -7.834 1.00 93.69 85 ASP A O 1
ATOM 678 N N . ARG A 1 86 ? 9.828 -5.535 -9.944 1.00 94.06 86 ARG A N 1
ATOM 679 C CA . ARG A 1 86 ? 8.405 -5.767 -10.256 1.00 94.06 86 ARG A CA 1
ATOM 680 C C . ARG A 1 86 ? 7.814 -6.921 -9.449 1.00 94.06 86 ARG A C 1
ATOM 682 O O . ARG A 1 86 ? 6.684 -6.801 -8.983 1.00 94.06 86 ARG A O 1
ATOM 689 N N . VAL A 1 87 ? 8.569 -8.008 -9.255 1.00 92.44 87 VAL A N 1
ATOM 690 C CA . VAL A 1 87 ? 8.176 -9.103 -8.349 1.00 92.44 87 VAL A CA 1
ATOM 691 C C . VAL A 1 87 ? 7.977 -8.564 -6.935 1.00 92.44 87 VAL A C 1
ATOM 693 O O . VAL A 1 87 ? 6.905 -8.744 -6.361 1.00 92.44 87 VAL A O 1
ATOM 696 N N . SER A 1 88 ? 8.977 -7.850 -6.412 1.00 94.00 88 SER A N 1
ATOM 697 C CA . SER A 1 88 ? 8.933 -7.250 -5.076 1.00 94.00 88 SER A CA 1
ATOM 698 C C . SER A 1 88 ? 7.734 -6.318 -4.908 1.00 94.00 88 SER A C 1
ATOM 700 O O . SER A 1 88 ? 7.030 -6.414 -3.912 1.00 94.00 88 SER A O 1
ATOM 702 N N . MET A 1 89 ? 7.477 -5.445 -5.884 1.00 97.50 89 MET A N 1
ATOM 703 C CA . MET A 1 89 ? 6.384 -4.471 -5.852 1.00 97.50 89 MET A CA 1
ATOM 704 C C . MET A 1 89 ? 5.006 -5.129 -5.840 1.00 97.50 89 MET A C 1
ATOM 706 O O . MET A 1 89 ? 4.143 -4.715 -5.073 1.00 97.50 89 MET A O 1
ATOM 710 N N . MET A 1 90 ? 4.787 -6.158 -6.663 1.00 96.88 90 MET A N 1
ATOM 711 C CA . MET A 1 90 ? 3.494 -6.847 -6.699 1.00 96.88 90 MET A CA 1
ATOM 712 C C . MET A 1 90 ? 3.219 -7.627 -5.410 1.00 96.88 90 MET A C 1
ATOM 714 O O . MET A 1 90 ? 2.084 -7.640 -4.941 1.00 96.88 90 MET A O 1
ATOM 718 N N . ILE A 1 91 ? 4.243 -8.259 -4.828 1.00 96.00 91 ILE A N 1
ATOM 719 C CA . ILE A 1 91 ? 4.116 -8.957 -3.542 1.00 96.00 91 ILE A CA 1
ATOM 720 C C . ILE A 1 91 ? 3.904 -7.941 -2.413 1.00 96.00 91 ILE A C 1
ATOM 722 O O . ILE A 1 91 ? 2.979 -8.111 -1.625 1.00 96.00 91 ILE A O 1
ATOM 726 N N . ALA A 1 92 ? 4.697 -6.863 -2.371 1.00 98.31 92 ALA A N 1
ATOM 727 C CA . ALA A 1 92 ? 4.543 -5.791 -1.390 1.00 98.31 92 ALA A CA 1
ATOM 728 C C . ALA A 1 92 ? 3.130 -5.200 -1.426 1.00 98.31 92 ALA A C 1
ATOM 730 O O . ALA A 1 92 ? 2.490 -5.114 -0.389 1.00 98.31 92 ALA A O 1
ATOM 731 N N . ALA A 1 93 ? 2.609 -4.878 -2.613 1.00 98.56 93 ALA A N 1
ATOM 732 C CA . ALA A 1 93 ? 1.268 -4.321 -2.768 1.00 98.56 93 ALA A CA 1
ATOM 733 C C . ALA A 1 93 ? 0.169 -5.253 -2.239 1.00 98.56 93 ALA A C 1
ATOM 735 O O . ALA A 1 93 ? -0.721 -4.812 -1.518 1.00 98.56 93 ALA A O 1
ATOM 736 N N . LEU A 1 94 ? 0.250 -6.552 -2.541 1.00 98.44 94 LEU A N 1
ATOM 737 C CA . LEU A 1 94 ? -0.711 -7.532 -2.030 1.00 98.44 94 LEU A CA 1
ATOM 738 C C . LEU A 1 94 ? -0.623 -7.697 -0.510 1.00 98.44 94 LEU A C 1
ATOM 740 O O . LEU A 1 94 ? -1.639 -7.965 0.125 1.00 98.44 94 LEU A O 1
ATOM 744 N N . CYS A 1 95 ? 0.568 -7.544 0.065 1.00 98.62 95 CYS A N 1
ATOM 745 C CA . CYS A 1 95 ? 0.831 -7.836 1.469 1.00 98.62 95 CYS A CA 1
ATOM 746 C C . CYS A 1 95 ? 0.891 -6.606 2.388 1.00 98.62 95 CYS A C 1
ATOM 748 O O . CYS A 1 95 ? 1.013 -6.800 3.589 1.00 98.62 95 CYS A O 1
ATOM 750 N N . HIS A 1 96 ? 0.849 -5.370 1.883 1.00 98.81 96 HIS A N 1
ATOM 751 C CA . HIS A 1 96 ? 1.192 -4.189 2.693 1.00 98.81 96 HIS A CA 1
ATOM 752 C C . HIS A 1 96 ? 0.306 -3.991 3.937 1.00 98.81 96 HIS A C 1
ATOM 754 O O . HIS A 1 96 ? 0.804 -3.519 4.955 1.00 98.81 96 HIS A O 1
ATOM 760 N N . ASP A 1 97 ? -0.946 -4.456 3.887 1.00 98.75 97 ASP A N 1
ATOM 761 C CA . ASP A 1 97 ? -1.948 -4.315 4.953 1.00 98.75 97 ASP A CA 1
ATOM 762 C C . ASP A 1 97 ? -2.430 -5.649 5.554 1.00 98.75 97 ASP A C 1
ATOM 764 O O . ASP A 1 97 ? -3.447 -5.708 6.255 1.00 98.75 97 ASP A O 1
ATOM 768 N N . ILE A 1 98 ? -1.729 -6.759 5.302 1.00 98.56 98 ILE A N 1
ATOM 769 C CA . ILE A 1 98 ? -2.094 -8.030 5.948 1.00 98.56 98 ILE A CA 1
ATOM 770 C C . ILE A 1 98 ? -1.954 -7.911 7.469 1.00 98.56 98 ILE A C 1
ATOM 772 O O . ILE A 1 98 ? -0.986 -7.369 7.991 1.00 98.56 98 ILE A O 1
ATOM 776 N N . GLY A 1 99 ? -2.932 -8.440 8.198 1.00 98.44 99 GLY A N 1
ATOM 777 C CA . GLY A 1 99 ? -2.995 -8.325 9.651 1.00 98.44 99 GLY A CA 1
ATOM 778 C C . GLY A 1 99 ? -3.511 -6.978 10.165 1.00 98.44 99 GLY A C 1
ATOM 779 O O . GLY A 1 99 ? -3.592 -6.813 11.384 1.00 98.44 99 GLY A O 1
ATOM 780 N N . HIS A 1 100 ? -3.895 -6.032 9.295 1.00 98.56 100 HIS A N 1
ATOM 781 C CA . HIS A 1 100 ? -4.429 -4.740 9.727 1.00 98.56 100 HIS A CA 1
ATOM 782 C C . HIS A 1 100 ? -5.736 -4.922 10.538 1.00 98.56 100 HIS A C 1
ATOM 784 O O . HIS A 1 100 ? -6.698 -5.502 10.029 1.00 98.56 100 HIS A O 1
ATOM 790 N N . PRO A 1 101 ? -5.825 -4.430 11.791 1.00 98.25 101 PRO A N 1
ATOM 791 C CA . PRO A 1 101 ? -6.957 -4.686 12.694 1.00 98.25 101 PRO A CA 1
ATOM 792 C C . PRO A 1 101 ? -8.124 -3.702 12.549 1.00 98.25 101 PRO A C 1
ATOM 794 O O . PRO A 1 101 ? -9.018 -3.684 13.394 1.00 98.25 101 PRO A O 1
ATOM 797 N N . GLY A 1 102 ? -8.075 -2.832 11.543 1.00 98.00 102 GLY A N 1
ATOM 798 C CA . GLY A 1 102 ? -9.019 -1.726 11.384 1.00 98.00 102 GLY A CA 1
ATOM 799 C C . GLY A 1 102 ? -8.785 -0.576 12.372 1.00 98.00 102 GLY A C 1
ATOM 800 O O . GLY A 1 102 ? -9.681 0.226 12.620 1.00 98.00 102 GLY A O 1
ATOM 801 N N . LEU A 1 103 ? -7.606 -0.547 13.008 1.00 97.81 103 LEU A N 1
ATOM 802 C CA . LEU A 1 103 ? -7.231 0.392 14.065 1.00 97.81 103 LEU A CA 1
ATOM 803 C C . LEU A 1 103 ? -5.789 0.837 13.838 1.00 97.81 103 LEU A C 1
ATOM 805 O O . LEU A 1 103 ? -4.871 0.024 13.971 1.00 97.81 103 LEU A O 1
ATOM 809 N N . ASN A 1 104 ? -5.598 2.113 13.516 1.00 97.88 104 ASN A N 1
ATOM 810 C CA . ASN A 1 104 ? -4.326 2.655 13.045 1.00 97.88 104 ASN A CA 1
ATOM 811 C C . ASN A 1 104 ? -3.210 2.659 14.114 1.00 97.88 104 ASN A C 1
ATOM 813 O O . ASN A 1 104 ? -3.430 2.393 15.299 1.00 97.88 104 ASN A O 1
ATOM 817 N N . ASN A 1 105 ? -1.993 3.029 13.701 1.00 98.31 105 ASN A N 1
ATOM 818 C CA . ASN A 1 105 ? -0.818 3.105 14.577 1.00 98.31 105 ASN A CA 1
ATOM 819 C C . ASN A 1 105 ? -1.035 3.977 15.836 1.00 98.31 105 ASN A C 1
ATOM 821 O O . ASN A 1 105 ? -0.512 3.640 16.897 1.00 98.31 105 ASN A O 1
ATOM 825 N N . VAL A 1 106 ? -1.823 5.060 15.765 1.00 98.06 106 VAL A N 1
ATOM 826 C CA . VAL A 1 106 ? -2.113 5.916 16.934 1.00 98.06 106 VAL A CA 1
ATOM 827 C C . VAL A 1 106 ? -2.902 5.141 17.990 1.00 98.06 106 VAL A C 1
ATOM 829 O O . VAL A 1 106 ? -2.536 5.179 19.168 1.00 98.06 106 VAL A O 1
ATOM 832 N N . TYR A 1 107 ? -3.916 4.374 17.575 1.00 98.44 107 TYR A N 1
ATOM 833 C CA . TYR A 1 107 ? -4.637 3.477 18.477 1.00 98.44 107 TYR A CA 1
ATOM 834 C C . TYR A 1 107 ? -3.697 2.442 19.096 1.00 98.44 107 TYR A C 1
ATOM 836 O O . TYR A 1 107 ? -3.684 2.296 20.317 1.00 98.44 107 TYR A O 1
ATOM 844 N N . GLN A 1 108 ? -2.875 1.761 18.283 1.00 98.62 108 GLN A N 1
ATOM 845 C CA . GLN A 1 108 ? -1.969 0.713 18.776 1.00 98.62 108 GLN A CA 1
ATOM 846 C C . GLN A 1 108 ? -1.082 1.224 19.922 1.00 98.62 108 GLN A C 1
ATOM 848 O O . GLN A 1 108 ? -0.956 0.576 20.965 1.00 98.62 108 GLN A O 1
ATOM 853 N N . VAL A 1 109 ? -0.512 2.419 19.747 1.00 98.44 109 VAL A N 1
ATOM 854 C CA . VAL A 1 109 ? 0.366 3.067 20.729 1.00 98.44 109 VAL A CA 1
ATOM 855 C C . VAL A 1 109 ? -0.408 3.514 21.972 1.00 98.44 109 VAL A C 1
ATOM 857 O O . VAL A 1 109 ? 0.019 3.228 23.094 1.00 98.44 109 VAL A O 1
ATOM 860 N N . ASN A 1 110 ? -1.561 4.170 21.804 1.00 98.19 110 ASN A N 1
ATOM 861 C CA . ASN A 1 110 ? -2.375 4.655 22.924 1.00 98.19 110 ASN A CA 1
ATOM 862 C C . ASN A 1 110 ? -2.922 3.504 23.781 1.00 98.19 110 ASN A C 1
ATOM 864 O O . ASN A 1 110 ? -2.864 3.569 25.011 1.00 98.19 110 ASN A O 1
ATOM 868 N N . ALA A 1 111 ? -3.393 2.435 23.135 1.00 98.25 111 ALA A N 1
ATOM 869 C CA . ALA A 1 111 ? -3.888 1.221 23.778 1.00 98.25 111 ALA A CA 1
ATOM 870 C C . ALA A 1 111 ? -2.763 0.319 24.320 1.00 98.25 111 ALA A C 1
ATOM 872 O O . ALA A 1 111 ? -3.038 -0.632 25.052 1.00 98.25 111 ALA A O 1
ATOM 873 N N . ARG A 1 112 ? -1.493 0.612 23.995 1.00 98.19 112 ARG A N 1
ATOM 874 C CA . ARG A 1 112 ? -0.306 -0.170 24.391 1.00 98.19 112 ARG A CA 1
ATOM 875 C C . ARG A 1 112 ? -0.428 -1.647 24.016 1.00 98.19 112 ARG A C 1
ATOM 877 O O . ARG A 1 112 ? -0.100 -2.523 24.823 1.00 98.19 112 ARG A O 1
ATOM 884 N N . THR A 1 113 ? -0.911 -1.917 22.806 1.00 98.62 113 THR A N 1
ATOM 885 C CA . THR A 1 113 ? -1.112 -3.286 22.319 1.00 98.62 113 THR A CA 1
ATOM 886 C C . THR A 1 113 ? 0.200 -4.072 22.293 1.00 98.62 113 THR A C 1
ATOM 888 O O . THR A 1 113 ? 1.295 -3.505 22.320 1.00 98.62 113 THR A O 1
ATOM 891 N N . GLU A 1 114 ? 0.109 -5.401 22.233 1.00 98.31 114 GLU A N 1
ATOM 892 C CA . GLU A 1 114 ? 1.295 -6.263 22.146 1.00 98.31 114 GLU A CA 1
ATOM 893 C C . GLU A 1 114 ? 2.149 -5.935 20.913 1.00 98.31 114 GLU A C 1
ATOM 895 O O . GLU A 1 114 ? 3.376 -5.924 21.004 1.00 98.31 114 GLU A O 1
ATOM 900 N N . LEU A 1 115 ? 1.515 -5.588 19.786 1.00 98.25 115 LEU A N 1
ATOM 901 C CA . LEU A 1 115 ? 2.215 -5.144 18.579 1.00 98.25 115 LEU A CA 1
ATOM 902 C C . LEU A 1 115 ? 2.957 -3.825 18.818 1.00 98.25 115 LEU A C 1
ATOM 904 O O . LEU A 1 115 ? 4.129 -3.714 18.458 1.00 98.25 115 LEU A O 1
ATOM 908 N N . ALA A 1 116 ? 2.321 -2.844 19.467 1.00 98.50 116 ALA A N 1
ATOM 909 C CA . ALA A 1 116 ? 2.967 -1.568 19.769 1.00 98.50 116 ALA A CA 1
ATOM 910 C C . ALA A 1 116 ? 4.201 -1.747 20.664 1.00 98.50 116 ALA A C 1
ATOM 912 O O . ALA A 1 116 ? 5.231 -1.117 20.430 1.00 98.50 116 ALA A O 1
ATOM 913 N N . GLN A 1 117 ? 4.131 -2.664 21.633 1.00 98.31 117 GLN A N 1
ATOM 914 C CA . GLN A 1 117 ? 5.276 -3.034 22.466 1.00 98.31 117 GLN A CA 1
ATOM 915 C C . GLN A 1 117 ? 6.363 -3.759 21.660 1.00 98.31 117 GLN A C 1
ATOM 917 O O . GLN A 1 117 ? 7.535 -3.408 21.774 1.00 98.31 117 GLN A O 1
ATOM 922 N N . ARG A 1 118 ? 5.984 -4.733 20.820 1.00 98.25 118 ARG A N 1
ATOM 923 C CA . ARG A 1 118 ? 6.904 -5.519 19.980 1.00 98.25 118 ARG A CA 1
ATOM 924 C C . ARG A 1 118 ? 7.711 -4.651 19.017 1.00 98.25 118 ARG A C 1
ATOM 926 O O . ARG A 1 118 ? 8.894 -4.912 18.829 1.00 98.25 118 ARG A O 1
ATOM 933 N N . TYR A 1 119 ? 7.080 -3.648 18.411 1.00 98.31 119 TYR A N 1
ATOM 934 C CA . TYR A 1 119 ? 7.718 -2.761 17.431 1.00 98.31 119 TYR A CA 1
ATOM 935 C C . TYR A 1 119 ? 8.093 -1.394 18.005 1.00 98.31 119 TYR A C 1
ATOM 937 O O . TYR A 1 119 ? 8.351 -0.458 17.249 1.00 98.31 119 TYR A O 1
ATOM 945 N N . GLU A 1 120 ? 8.122 -1.271 19.334 1.00 98.25 120 GLU A N 1
ATOM 946 C CA . GLU A 1 120 ? 8.582 -0.075 20.045 1.00 98.25 120 GLU A CA 1
ATOM 947 C C . GLU A 1 120 ? 7.885 1.217 19.572 1.00 98.25 120 GLU A C 1
ATOM 949 O O . GLU A 1 120 ? 8.485 2.289 19.532 1.00 98.25 120 GLU A O 1
ATOM 954 N N . ASN A 1 121 ? 6.597 1.119 19.223 1.00 98.12 121 ASN A N 1
ATOM 955 C CA . ASN A 1 121 ? 5.757 2.200 18.693 1.00 98.12 121 ASN A CA 1
ATOM 956 C C . ASN A 1 121 ? 6.187 2.770 17.319 1.00 98.12 121 ASN A C 1
ATOM 958 O O . ASN A 1 121 ? 5.740 3.854 16.944 1.00 98.12 121 ASN A O 1
ATOM 962 N N . ILE A 1 122 ? 7.039 2.080 16.550 1.00 97.62 122 ILE A N 1
ATOM 963 C CA . ILE A 1 122 ? 7.559 2.566 15.259 1.00 97.62 122 ILE A CA 1
ATOM 964 C C . ILE A 1 122 ? 6.974 1.752 14.102 1.00 97.62 122 ILE A C 1
ATOM 966 O O . ILE A 1 122 ? 7.386 0.612 13.907 1.00 97.62 122 ILE A O 1
ATOM 970 N N . SER A 1 123 ? 6.104 2.367 13.283 1.00 98.06 123 SER A N 1
ATOM 971 C CA . SER A 1 123 ? 5.459 1.709 12.120 1.00 98.06 123 SER A CA 1
ATOM 972 C C . SER A 1 123 ? 4.894 0.343 12.506 1.00 98.06 123 SER A C 1
ATOM 974 O O . SER A 1 123 ? 5.318 -0.691 11.990 1.00 98.06 123 SER A O 1
ATOM 976 N N . VAL A 1 124 ? 4.062 0.334 13.550 1.00 98.75 124 VAL A N 1
ATOM 977 C CA . VAL A 1 124 ? 3.672 -0.889 14.262 1.00 98.75 124 VAL A CA 1
ATOM 978 C C . VAL A 1 124 ? 2.971 -1.855 13.313 1.00 98.75 124 VAL A C 1
ATOM 980 O O . VAL A 1 124 ? 3.319 -3.033 13.274 1.00 98.75 124 VAL A O 1
ATOM 983 N N . LEU A 1 125 ? 2.010 -1.350 12.542 1.00 98.75 125 LEU A N 1
ATOM 984 C CA . LEU A 1 125 ? 1.219 -2.153 11.618 1.00 98.75 125 LEU A CA 1
ATOM 985 C C . LEU A 1 125 ? 2.020 -2.535 10.376 1.00 98.75 125 LEU A C 1
ATOM 987 O O . LEU A 1 125 ? 2.030 -3.701 10.005 1.00 98.75 125 LEU A O 1
ATOM 991 N N . GLU A 1 126 ? 2.786 -1.614 9.798 1.00 98.75 126 GLU A N 1
ATOM 992 C CA . GLU A 1 126 ? 3.528 -1.878 8.564 1.00 98.75 126 GLU A CA 1
ATOM 993 C C . GLU A 1 126 ? 4.657 -2.894 8.802 1.00 98.75 126 GLU A C 1
ATOM 995 O O . GLU A 1 126 ? 4.911 -3.773 7.976 1.00 98.75 126 GLU A O 1
ATOM 1000 N N . ARG A 1 127 ? 5.315 -2.845 9.971 1.00 98.56 127 ARG A N 1
ATOM 1001 C CA . ARG A 1 127 ? 6.288 -3.874 10.377 1.00 98.56 127 ARG A CA 1
ATOM 1002 C C . ARG A 1 127 ? 5.628 -5.217 10.670 1.00 98.56 127 ARG A C 1
ATOM 1004 O O . ARG A 1 127 ? 6.244 -6.249 10.407 1.00 98.56 127 ARG A O 1
ATOM 1011 N N . TYR A 1 128 ? 4.400 -5.218 11.182 1.00 98.69 128 TYR A N 1
ATOM 1012 C CA . TYR A 1 128 ? 3.641 -6.449 11.362 1.00 98.69 128 TYR A CA 1
ATOM 1013 C C . TYR A 1 128 ? 3.271 -7.085 10.015 1.00 98.69 128 TYR A C 1
ATOM 1015 O O . TYR A 1 128 ? 3.557 -8.266 9.810 1.00 98.69 128 TYR A O 1
ATOM 1023 N N . SER A 1 129 ? 2.769 -6.296 9.060 1.00 98.69 129 SER A N 1
ATOM 1024 C CA . SER A 1 129 ? 2.533 -6.730 7.678 1.00 98.69 129 SER A CA 1
ATOM 1025 C C . SER A 1 129 ? 3.803 -7.294 7.036 1.00 98.69 129 SER A C 1
ATOM 1027 O O . SER A 1 129 ? 3.760 -8.314 6.354 1.00 98.69 129 SER A O 1
ATOM 1029 N N . CYS A 1 130 ? 4.965 -6.682 7.293 1.00 97.94 130 CYS A N 1
ATOM 1030 C CA . CYS A 1 130 ? 6.258 -7.187 6.824 1.00 97.94 130 CYS A CA 1
ATOM 1031 C C . CYS A 1 130 ? 6.609 -8.574 7.374 1.00 97.94 130 CYS A C 1
ATOM 1033 O O . CYS A 1 130 ? 7.077 -9.423 6.612 1.00 97.94 130 CYS A O 1
ATOM 1035 N N . ASP A 1 131 ? 6.431 -8.794 8.680 1.00 97.88 131 ASP A N 1
ATOM 1036 C CA . ASP A 1 131 ? 6.703 -10.088 9.315 1.00 97.88 131 ASP A CA 1
ATOM 1037 C C . ASP A 1 131 ? 5.779 -11.167 8.731 1.00 97.88 131 ASP A C 1
ATOM 1039 O O . ASP A 1 131 ? 6.256 -12.210 8.283 1.00 97.88 131 ASP A O 1
ATOM 1043 N N . LEU A 1 132 ? 4.481 -10.873 8.616 1.00 98.31 132 LEU A N 1
ATOM 1044 C CA . LEU A 1 132 ? 3.511 -11.770 7.985 1.00 98.31 132 LEU A CA 1
ATOM 1045 C C . LEU A 1 132 ? 3.857 -12.054 6.513 1.00 98.31 132 LEU A C 1
ATOM 1047 O O . LEU A 1 132 ? 3.767 -13.193 6.058 1.00 98.31 132 LEU A O 1
ATOM 1051 N N . ALA A 1 133 ? 4.299 -11.046 5.756 1.00 97.12 133 ALA A N 1
ATOM 1052 C CA . ALA A 1 133 ? 4.636 -11.210 4.345 1.00 97.12 133 ALA A CA 1
ATOM 1053 C C . ALA A 1 133 ? 5.825 -12.162 4.174 1.00 97.12 133 ALA A C 1
ATOM 1055 O O . ALA A 1 133 ? 5.799 -13.030 3.303 1.00 97.12 133 ALA A O 1
ATOM 1056 N N . LYS A 1 134 ? 6.843 -12.036 5.034 1.00 95.31 134 LYS A N 1
ATOM 1057 C CA . LYS A 1 134 ? 7.997 -12.945 5.075 1.00 95.31 134 LYS A CA 1
ATOM 1058 C C . LYS A 1 134 ? 7.588 -14.371 5.424 1.00 95.31 134 LYS A C 1
ATOM 1060 O O . LYS A 1 134 ? 7.991 -15.295 4.724 1.00 95.31 134 LYS A O 1
ATOM 1065 N N . GLU A 1 135 ? 6.745 -14.549 6.442 1.00 96.06 135 GLU A N 1
ATOM 1066 C CA . GLU A 1 135 ? 6.224 -15.870 6.816 1.00 96.06 135 GLU A CA 1
ATOM 1067 C C . GLU A 1 135 ? 5.501 -16.544 5.638 1.00 96.06 135 GLU A C 1
ATOM 1069 O O . GLU A 1 135 ? 5.696 -17.734 5.378 1.00 96.06 135 GLU A O 1
ATOM 1074 N N . LEU A 1 136 ? 4.707 -15.787 4.872 1.00 95.88 136 LEU A N 1
ATOM 1075 C CA . LEU A 1 136 ? 4.034 -16.305 3.679 1.00 95.88 136 LEU A CA 1
ATOM 1076 C C . LEU A 1 136 ? 5.010 -16.629 2.540 1.00 95.88 136 LEU A C 1
ATOM 1078 O O . LEU A 1 136 ? 4.844 -17.650 1.869 1.00 95.88 136 LEU A O 1
ATOM 1082 N N . LEU A 1 137 ? 6.031 -15.800 2.316 1.00 91.81 137 LEU A N 1
ATOM 1083 C CA . LEU A 1 137 ? 7.061 -16.076 1.310 1.00 91.81 137 LEU A CA 1
ATOM 1084 C C . LEU A 1 137 ? 7.838 -17.356 1.618 1.00 91.81 137 LEU A C 1
ATOM 1086 O O . LEU A 1 137 ? 8.052 -18.162 0.708 1.00 91.81 137 LEU A O 1
ATOM 1090 N N . GLU A 1 138 ? 8.210 -17.559 2.882 1.00 91.56 138 GLU A N 1
ATOM 1091 C CA . GLU A 1 138 ? 8.891 -18.766 3.350 1.00 91.56 138 GLU A CA 1
ATOM 1092 C C . GLU A 1 138 ? 7.979 -19.995 3.238 1.00 91.56 138 GLU A C 1
ATOM 1094 O O . GLU A 1 138 ? 8.376 -21.008 2.660 1.00 91.56 138 GLU A O 1
ATOM 1099 N N . LYS A 1 139 ? 6.723 -19.896 3.703 1.00 94.19 139 LYS A N 1
ATOM 1100 C CA . LYS A 1 139 ? 5.733 -20.988 3.648 1.00 94.19 139 LYS A CA 1
ATOM 1101 C C . LYS A 1 139 ? 5.523 -21.524 2.230 1.00 94.19 139 LYS A C 1
ATOM 1103 O O . LYS A 1 139 ? 5.384 -22.735 2.048 1.00 94.19 139 LYS A O 1
ATOM 1108 N N . HIS A 1 140 ? 5.456 -20.633 1.241 1.00 91.50 140 HIS A N 1
ATOM 1109 C CA . HIS A 1 140 ? 5.151 -20.987 -0.151 1.00 91.50 140 HIS A CA 1
ATOM 1110 C C . HIS A 1 140 ? 6.383 -21.187 -1.031 1.00 91.50 140 HIS A C 1
ATOM 1112 O O . HIS A 1 140 ? 6.235 -21.593 -2.187 1.00 91.50 140 HIS A O 1
ATOM 1118 N N . ASP A 1 141 ? 7.583 -20.918 -0.508 1.00 88.19 141 ASP A N 1
ATOM 1119 C CA . ASP A 1 141 ? 8.857 -21.063 -1.221 1.00 88.19 141 ASP A CA 1
ATOM 1120 C C . ASP A 1 141 ? 8.846 -20.338 -2.588 1.00 88.19 141 ASP A C 1
ATOM 1122 O O . ASP A 1 141 ? 9.393 -20.806 -3.594 1.00 88.19 141 ASP A O 1
ATOM 1126 N N . LEU A 1 142 ? 8.158 -19.186 -2.656 1.00 82.88 142 LEU A N 1
ATOM 1127 C CA . LEU A 1 142 ? 7.872 -18.491 -3.922 1.00 82.88 142 LEU A CA 1
ATOM 1128 C C . LEU A 1 142 ? 9.141 -18.002 -4.622 1.00 82.88 142 LEU A C 1
ATOM 1130 O O . LEU A 1 142 ? 9.217 -17.969 -5.851 1.00 82.88 142 LEU A O 1
ATOM 1134 N N . LEU A 1 143 ? 10.154 -17.645 -3.837 1.00 81.62 143 LEU A N 1
ATOM 1135 C CA . LEU A 1 143 ? 11.377 -17.016 -4.319 1.00 81.62 143 LEU A CA 1
ATOM 1136 C C . LEU A 1 143 ? 12.525 -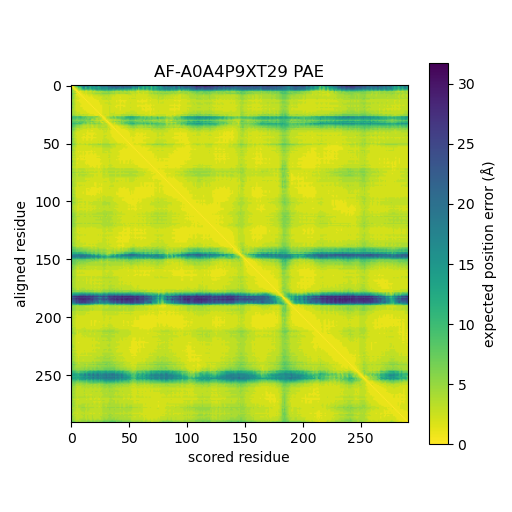18.012 -4.547 1.00 81.62 143 LEU A C 1
ATOM 1138 O O . LEU A 1 143 ? 13.627 -17.589 -4.890 1.00 81.62 143 LEU A O 1
ATOM 1142 N N . ARG A 1 144 ? 12.294 -19.329 -4.431 1.00 83.44 144 ARG A N 1
ATOM 1143 C CA . ARG A 1 144 ? 13.325 -20.376 -4.625 1.00 83.44 144 ARG A CA 1
ATOM 1144 C C . ARG A 1 144 ? 14.084 -20.300 -5.947 1.00 83.44 144 ARG A C 1
ATOM 1146 O O . ARG A 1 144 ? 15.200 -20.795 -6.075 1.00 83.44 144 ARG A O 1
ATOM 1153 N N . TRP A 1 145 ? 13.462 -19.687 -6.948 1.00 77.06 145 TRP A N 1
ATOM 1154 C CA . TRP A 1 145 ? 14.013 -19.501 -8.285 1.00 77.06 145 TRP A CA 1
ATOM 1155 C C . TRP A 1 145 ? 14.843 -18.218 -8.431 1.00 77.06 145 TRP A C 1
ATOM 1157 O O . TRP A 1 145 ? 15.319 -17.933 -9.526 1.00 77.06 145 TRP A O 1
ATOM 1167 N N . ILE A 1 146 ? 15.036 -17.462 -7.342 1.00 79.50 146 ILE A N 1
ATOM 1168 C CA . ILE A 1 146 ? 15.773 -16.192 -7.272 1.00 79.50 146 ILE A CA 1
ATOM 1169 C C . ILE A 1 146 ? 16.947 -16.358 -6.276 1.00 79.50 146 ILE A C 1
ATOM 1171 O O . ILE A 1 146 ? 16.932 -15.805 -5.175 1.00 79.50 146 ILE A O 1
ATOM 1175 N N . PRO A 1 147 ? 18.000 -17.134 -6.612 1.00 63.84 147 PRO A N 1
ATOM 1176 C CA . PRO A 1 147 ? 18.935 -17.656 -5.610 1.00 63.84 147 PRO A CA 1
ATOM 1177 C C . PRO A 1 147 ? 19.923 -16.613 -5.076 1.00 63.84 147 PRO A C 1
ATOM 1179 O O . PRO A 1 147 ? 20.420 -16.750 -3.965 1.00 63.84 147 PRO A O 1
ATOM 1182 N N . GLN A 1 148 ? 20.247 -15.582 -5.865 1.00 67.38 148 GLN A N 1
ATOM 1183 C CA . GLN A 1 148 ? 21.271 -14.588 -5.508 1.00 67.38 148 GLN A CA 1
ATOM 1184 C C . GLN A 1 148 ? 20.706 -13.299 -4.895 1.00 67.38 148 GLN A C 1
ATOM 1186 O O . GLN A 1 148 ? 21.481 -12.463 -4.442 1.00 67.38 148 GLN A O 1
ATOM 1191 N N . SER A 1 149 ? 19.378 -13.146 -4.841 1.00 68.31 149 SER A N 1
ATOM 1192 C CA . SER A 1 149 ? 18.733 -11.881 -4.456 1.00 68.31 149 SER A CA 1
ATOM 1193 C C . SER A 1 149 ? 17.586 -12.046 -3.455 1.00 68.31 149 SER A C 1
ATOM 1195 O O . SER A 1 149 ? 16.869 -11.083 -3.227 1.00 68.31 149 SER A O 1
ATOM 1197 N N . PHE A 1 150 ? 17.416 -13.223 -2.836 1.00 76.31 150 PHE A N 1
ATOM 1198 C CA . PHE A 1 150 ? 16.334 -13.488 -1.874 1.00 76.31 150 PHE A CA 1
ATOM 1199 C C . PHE A 1 150 ? 16.319 -12.484 -0.714 1.00 76.31 150 PHE A C 1
ATOM 1201 O O . PHE A 1 150 ? 15.371 -11.720 -0.571 1.00 76.31 150 PHE A O 1
ATOM 1208 N N . ALA A 1 151 ? 17.412 -12.413 0.051 1.00 82.25 151 ALA A N 1
ATOM 1209 C CA . ALA A 1 151 ? 17.504 -11.520 1.206 1.00 82.25 151 ALA A CA 1
ATOM 1210 C C . ALA A 1 151 ? 17.414 -10.034 0.810 1.00 82.25 151 ALA A C 1
ATOM 1212 O O . ALA A 1 151 ? 16.860 -9.226 1.553 1.00 82.25 151 ALA A O 1
ATOM 1213 N N . GLU A 1 152 ? 17.934 -9.665 -0.367 1.00 82.38 152 GLU A N 1
ATOM 1214 C CA . GLU A 1 152 ? 17.810 -8.3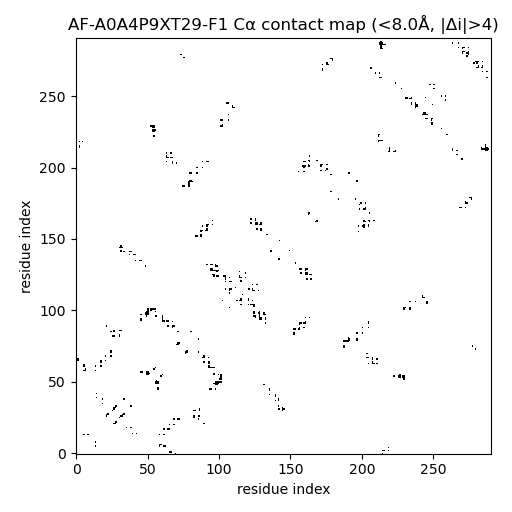00 -0.890 1.00 82.38 152 GLU A CA 1
ATOM 1215 C C . GLU A 1 152 ? 16.354 -7.972 -1.249 1.00 82.38 152 GLU A C 1
ATOM 1217 O O . GLU A 1 152 ? 15.875 -6.891 -0.914 1.00 82.38 152 GLU A O 1
ATOM 1222 N N . LEU A 1 153 ? 15.645 -8.900 -1.898 1.00 83.81 153 LEU A N 1
ATOM 1223 C CA . LEU A 1 153 ? 14.249 -8.735 -2.288 1.00 83.81 153 LEU A CA 1
ATOM 1224 C C . LEU A 1 153 ? 13.350 -8.647 -1.057 1.00 83.81 153 LEU A C 1
ATOM 1226 O O . LEU A 1 153 ? 12.545 -7.728 -0.980 1.00 83.81 153 LEU A O 1
ATOM 1230 N N . GLU A 1 154 ? 13.527 -9.526 -0.070 1.00 88.25 154 GLU A N 1
ATOM 1231 C CA . GLU A 1 154 ? 12.791 -9.446 1.197 1.00 88.25 154 GLU A CA 1
ATOM 1232 C C . GLU A 1 154 ? 13.047 -8.128 1.927 1.00 88.25 154 GLU A C 1
ATOM 1234 O O . GLU A 1 154 ? 12.111 -7.491 2.407 1.00 88.25 154 GLU A O 1
ATOM 1239 N N . THR A 1 155 ? 14.310 -7.694 1.993 1.00 88.50 155 THR A N 1
ATOM 1240 C CA . THR A 1 155 ? 14.668 -6.424 2.636 1.00 88.50 155 THR A CA 1
ATOM 1241 C C . THR A 1 155 ? 13.995 -5.254 1.927 1.00 88.50 155 THR A C 1
ATOM 1243 O O . THR A 1 155 ? 13.367 -4.429 2.585 1.00 88.50 155 THR A O 1
ATOM 1246 N N . ARG A 1 156 ? 14.075 -5.208 0.591 1.00 88.62 156 ARG A N 1
ATOM 1247 C CA . ARG A 1 156 ? 13.469 -4.154 -0.230 1.00 88.62 156 ARG A CA 1
ATOM 1248 C C . ARG A 1 156 ? 11.945 -4.160 -0.126 1.00 88.62 156 ARG A C 1
ATOM 1250 O O . ARG A 1 156 ? 11.351 -3.105 0.034 1.00 88.62 156 ARG A O 1
ATOM 1257 N N . MET A 1 157 ? 11.319 -5.334 -0.174 1.00 94.12 157 MET A N 1
ATOM 1258 C CA . MET A 1 157 ? 9.874 -5.492 -0.011 1.00 94.12 157 MET A CA 1
ATOM 1259 C C . MET A 1 157 ? 9.418 -4.936 1.338 1.00 94.12 157 MET A C 1
ATOM 1261 O O . MET A 1 157 ? 8.493 -4.131 1.381 1.00 94.12 157 MET A O 1
ATOM 1265 N N . CYS A 1 158 ? 10.083 -5.324 2.428 1.00 95.94 158 CYS A N 1
ATOM 1266 C CA . CYS A 1 158 ? 9.735 -4.831 3.756 1.00 95.94 158 CYS A CA 1
ATOM 1267 C C . CYS A 1 158 ? 10.000 -3.335 3.917 1.00 95.94 158 CYS A C 1
ATOM 1269 O O . CYS A 1 158 ? 9.198 -2.643 4.529 1.00 95.94 158 CYS A O 1
ATOM 1271 N N . GLU A 1 159 ? 11.096 -2.821 3.362 1.00 95.00 159 GLU A N 1
ATOM 1272 C CA . GLU A 1 159 ? 11.358 -1.381 3.337 1.00 95.00 159 GLU A CA 1
ATOM 1273 C C . GLU A 1 159 ? 10.218 -0.640 2.625 1.00 95.00 159 GLU A C 1
ATOM 1275 O O . GLU A 1 159 ? 9.645 0.289 3.184 1.00 95.00 159 GLU A O 1
ATOM 1280 N N . THR A 1 160 ? 9.820 -1.100 1.437 1.00 97.38 160 THR A N 1
ATOM 1281 C CA . THR A 1 160 ? 8.725 -0.510 0.661 1.00 97.38 160 THR A CA 1
ATOM 1282 C C . THR A 1 160 ? 7.373 -0.585 1.381 1.00 97.38 160 THR A C 1
ATOM 1284 O O . THR A 1 160 ? 6.646 0.402 1.347 1.00 97.38 160 THR A O 1
ATOM 1287 N N . ILE A 1 161 ? 7.057 -1.682 2.084 1.00 98.69 161 ILE A N 1
ATOM 1288 C CA . ILE A 1 161 ? 5.853 -1.773 2.936 1.00 98.69 161 ILE A CA 1
ATOM 1289 C C . ILE A 1 161 ? 5.945 -0.795 4.115 1.00 98.69 161 ILE A C 1
ATOM 1291 O O . ILE A 1 161 ? 4.999 -0.077 4.381 1.00 98.69 161 ILE A O 1
ATOM 1295 N N . VAL A 1 162 ? 7.080 -0.700 4.813 1.00 98.50 162 VAL A N 1
ATOM 1296 C CA . VAL A 1 162 ? 7.231 0.248 5.938 1.00 98.50 162 VAL A CA 1
ATOM 1297 C C . VAL A 1 162 ? 7.008 1.698 5.502 1.00 98.50 162 VAL A C 1
ATOM 1299 O O . VAL A 1 162 ? 6.492 2.501 6.278 1.00 98.50 162 VAL A O 1
ATOM 1302 N N . TYR A 1 163 ? 7.368 2.031 4.263 1.00 98.56 163 TYR A N 1
ATOM 1303 C CA . TYR A 1 163 ? 7.159 3.356 3.690 1.00 98.56 163 TYR A CA 1
ATOM 1304 C C . TYR A 1 163 ? 5.695 3.683 3.339 1.00 98.56 163 TYR A C 1
ATOM 1306 O O . TYR A 1 163 ? 5.445 4.835 2.995 1.00 98.56 163 TYR A O 1
ATOM 1314 N N . THR A 1 164 ? 4.736 2.752 3.473 1.00 98.69 164 THR A N 1
ATOM 1315 C CA . THR A 1 164 ? 3.296 3.081 3.393 1.00 98.69 164 THR A CA 1
ATOM 1316 C C . THR A 1 164 ? 2.778 3.774 4.658 1.00 98.69 164 THR A C 1
ATOM 1318 O O . THR A 1 164 ? 1.730 4.416 4.628 1.00 98.69 164 THR A O 1
ATOM 1321 N N . ASP A 1 165 ? 3.536 3.742 5.765 1.00 98.69 165 ASP A N 1
ATOM 1322 C CA . ASP A 1 165 ? 3.227 4.532 6.961 1.00 98.69 165 ASP A CA 1
ATOM 1323 C C . ASP A 1 165 ? 3.195 6.024 6.589 1.00 98.69 165 ASP A C 1
ATOM 1325 O O . ASP A 1 165 ? 4.214 6.632 6.238 1.00 98.69 165 ASP A O 1
ATOM 1329 N N . MET A 1 166 ? 2.016 6.639 6.718 1.00 97.44 166 MET A N 1
ATOM 1330 C CA . MET A 1 166 ? 1.772 8.035 6.347 1.00 97.44 166 MET A CA 1
ATOM 1331 C C . MET A 1 166 ? 2.710 9.041 7.025 1.00 97.44 166 MET A C 1
ATOM 1333 O O . MET A 1 166 ? 2.859 10.158 6.521 1.00 97.44 166 MET A O 1
ATOM 1337 N N . LYS A 1 167 ? 3.410 8.679 8.111 1.00 97.25 167 LYS A N 1
ATOM 1338 C CA . LYS A 1 167 ? 4.446 9.549 8.689 1.00 97.25 167 LYS A CA 1
ATOM 1339 C C . LYS A 1 167 ? 5.606 9.835 7.725 1.00 97.25 167 LYS A C 1
ATOM 1341 O O . LYS A 1 167 ? 6.250 10.874 7.861 1.00 97.25 167 LYS A O 1
ATOM 1346 N N . PHE A 1 168 ? 5.880 8.939 6.772 1.00 98.38 168 PHE A N 1
ATOM 1347 C CA . PHE A 1 168 ? 6.948 9.099 5.781 1.00 98.38 168 PHE A CA 1
ATOM 1348 C C . PHE A 1 168 ? 6.499 9.866 4.533 1.00 98.38 168 PHE A C 1
ATOM 1350 O O . PHE A 1 168 ? 7.324 10.139 3.665 1.00 98.38 168 PHE A O 1
ATOM 1357 N N . HIS A 1 169 ? 5.226 10.270 4.436 1.00 98.38 169 HIS A N 1
ATOM 1358 C CA . HIS A 1 169 ? 4.676 10.928 3.248 1.00 98.38 169 HIS A CA 1
ATOM 1359 C C . HIS A 1 169 ? 5.527 12.125 2.778 1.00 98.38 169 HIS A C 1
ATOM 1361 O O . HIS A 1 169 ? 5.879 12.220 1.602 1.00 98.38 169 HIS A O 1
ATOM 1367 N N . PHE A 1 170 ? 5.914 13.021 3.693 1.00 98.25 170 PHE A N 1
ATOM 1368 C CA . PHE A 1 170 ? 6.728 14.192 3.345 1.00 98.25 170 PHE A CA 1
ATOM 1369 C C . PHE A 1 170 ? 8.191 13.848 3.031 1.00 98.25 170 PHE A C 1
ATOM 1371 O O . PHE A 1 170 ? 8.791 14.500 2.180 1.00 98.25 170 PHE A O 1
ATOM 1378 N N . GLU A 1 171 ? 8.751 12.813 3.667 1.00 98.31 171 GLU A N 1
ATOM 1379 C CA . GLU A 1 171 ? 10.089 12.305 3.334 1.00 98.31 171 GLU A CA 1
ATOM 1380 C C . GLU A 1 171 ? 10.104 11.756 1.901 1.00 98.31 171 GLU A C 1
ATOM 1382 O O . GLU A 1 171 ? 10.972 12.111 1.103 1.00 98.31 171 GLU A O 1
ATOM 1387 N N . LEU A 1 172 ? 9.105 10.947 1.541 1.00 98.38 172 LEU A N 1
ATOM 1388 C CA . LEU A 1 172 ? 8.952 10.405 0.192 1.00 98.38 172 LEU A CA 1
ATOM 1389 C C . LEU A 1 172 ? 8.726 11.510 -0.847 1.00 98.38 172 LEU A C 1
ATOM 1391 O O . LEU A 1 172 ? 9.276 11.431 -1.944 1.00 98.38 172 LEU A O 1
ATOM 1395 N N . LEU A 1 173 ? 7.976 12.563 -0.505 1.00 97.56 173 LEU A N 1
ATOM 1396 C CA . LEU A 1 173 ? 7.786 13.724 -1.379 1.00 97.56 173 LEU A CA 1
ATOM 1397 C C . LEU A 1 173 ? 9.107 14.468 -1.636 1.00 97.56 173 LEU A C 1
ATOM 1399 O O . LEU A 1 173 ? 9.388 14.876 -2.764 1.00 97.56 173 LEU A O 1
ATOM 1403 N N . GLU A 1 174 ? 9.951 14.626 -0.614 1.00 96.81 174 GLU A N 1
ATOM 1404 C CA . GLU A 1 174 ? 11.283 15.208 -0.785 1.00 96.81 174 GLU A CA 1
ATOM 1405 C C . GLU A 1 174 ? 12.163 14.328 -1.686 1.00 96.81 174 GLU A C 1
ATOM 1407 O O . GLU A 1 174 ? 12.782 14.824 -2.631 1.00 96.81 174 GLU A O 1
ATOM 1412 N N . GLN A 1 175 ? 12.174 13.014 -1.445 1.00 96.19 175 GLN A N 1
ATOM 1413 C CA . GLN A 1 175 ? 12.918 12.053 -2.261 1.00 96.19 175 GLN A CA 1
ATOM 1414 C C . GLN A 1 175 ? 12.439 12.037 -3.723 1.00 96.19 175 GLN A C 1
ATOM 1416 O O . GLN A 1 175 ? 13.259 11.947 -4.639 1.00 96.19 175 GLN A O 1
ATOM 1421 N N . LEU A 1 176 ? 11.134 12.193 -3.960 1.00 95.69 176 LEU A N 1
ATOM 1422 C CA . LEU A 1 176 ? 10.543 12.327 -5.291 1.00 95.69 176 LEU A CA 1
ATOM 1423 C C . LEU A 1 176 ? 11.081 13.561 -6.029 1.00 95.69 176 LEU A C 1
ATOM 1425 O O . LEU A 1 176 ? 11.546 13.450 -7.167 1.00 95.69 176 LEU A O 1
ATOM 1429 N N . HIS A 1 177 ? 11.104 14.725 -5.374 1.00 92.69 177 HIS A N 1
ATOM 1430 C CA . HIS A 1 177 ? 11.688 15.935 -5.960 1.00 92.69 177 HIS A CA 1
ATOM 1431 C C . HIS A 1 177 ? 13.190 15.783 -6.235 1.00 92.69 177 HIS A C 1
ATOM 1433 O O . HIS A 1 177 ? 13.685 16.272 -7.253 1.00 92.69 177 HIS A O 1
ATOM 1439 N N . GLN A 1 178 ? 13.923 15.077 -5.368 1.00 91.00 178 GLN A N 1
ATOM 1440 C CA . GLN A 1 178 ? 15.340 14.778 -5.585 1.00 91.00 178 GLN A CA 1
ATOM 1441 C C . GLN A 1 178 ? 15.552 13.872 -6.808 1.00 91.00 178 GLN A C 1
ATOM 1443 O O . GLN A 1 178 ? 16.442 14.149 -7.611 1.00 91.00 178 GLN A O 1
ATOM 1448 N N . LEU A 1 179 ? 14.722 12.838 -7.003 1.00 88.50 179 LEU A N 1
ATOM 1449 C CA . LEU A 1 179 ? 14.782 11.981 -8.195 1.00 88.50 179 LEU A CA 1
ATOM 1450 C C . LEU A 1 179 ? 14.570 12.781 -9.486 1.00 88.50 179 LEU A C 1
ATOM 1452 O O . LEU A 1 179 ? 15.314 12.588 -10.447 1.00 88.50 179 LEU A O 1
ATOM 1456 N N . HIS A 1 180 ? 13.613 13.713 -9.492 1.00 82.00 180 HIS A N 1
ATOM 1457 C CA . HIS A 1 180 ? 13.389 14.613 -10.623 1.00 82.00 180 HIS A CA 1
ATOM 1458 C C . HIS A 1 180 ? 14.589 15.555 -10.853 1.00 82.00 180 HIS A C 1
ATOM 1460 O O . HIS A 1 180 ? 15.106 15.667 -11.969 1.00 82.00 180 HIS A O 1
A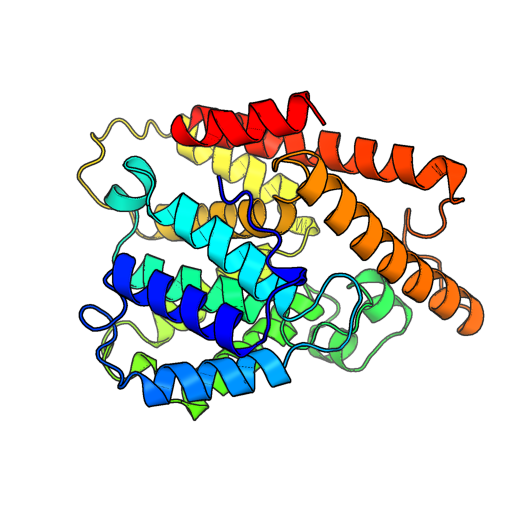TOM 1466 N N . GLY A 1 181 ? 15.097 16.182 -9.784 1.00 67.56 181 GLY A N 1
ATOM 1467 C CA . GLY A 1 181 ? 16.222 17.122 -9.828 1.00 67.56 181 GLY A CA 1
ATOM 1468 C C . GLY A 1 181 ? 17.565 16.492 -10.211 1.00 67.56 181 GLY A C 1
ATOM 1469 O O . GLY A 1 181 ? 18.411 17.164 -10.802 1.00 67.56 181 GLY A O 1
ATOM 1470 N N . CYS A 1 182 ? 17.753 15.192 -9.962 1.00 62.38 182 CYS A N 1
ATOM 1471 C CA . CYS A 1 182 ? 18.927 14.438 -10.407 1.00 62.38 182 CYS A CA 1
ATOM 1472 C C . CYS A 1 182 ? 19.006 14.252 -11.928 1.00 62.38 182 CYS A C 1
ATOM 1474 O O . CYS A 1 182 ? 19.956 13.622 -12.389 1.00 62.38 182 CYS A O 1
ATOM 1476 N N . SER A 1 183 ? 18.077 14.832 -12.702 1.00 54.22 183 SER A N 1
ATOM 1477 C CA . SER A 1 183 ? 18.060 14.753 -14.157 1.00 54.22 183 SER A CA 1
ATOM 1478 C C . SER A 1 183 ? 18.131 13.287 -14.571 1.00 54.22 183 SER A C 1
ATOM 1480 O O . SER A 1 183 ? 19.177 12.804 -15.018 1.00 54.22 183 SER A O 1
ATOM 1482 N N . ILE A 1 184 ? 17.009 12.566 -14.435 1.00 59.03 184 ILE A N 1
ATOM 1483 C CA . ILE A 1 184 ? 16.796 11.330 -15.197 1.00 59.03 184 ILE A CA 1
ATOM 1484 C C . ILE A 1 184 ? 16.747 11.734 -16.682 1.00 59.03 184 ILE A C 1
ATOM 1486 O O . ILE A 1 184 ? 15.708 11.912 -17.299 1.00 59.03 184 ILE A O 1
ATOM 1490 N N . THR A 1 185 ? 17.936 12.011 -17.202 1.00 50.00 185 THR A N 1
ATOM 1491 C CA . THR A 1 185 ? 18.290 12.464 -18.550 1.00 50.00 185 THR A CA 1
ATOM 1492 C C . THR A 1 185 ? 18.645 11.276 -19.428 1.00 50.00 185 THR A C 1
ATOM 1494 O O . THR A 1 185 ? 18.861 11.429 -20.628 1.00 50.00 185 THR A O 1
ATOM 1497 N N . ALA A 1 186 ? 18.692 10.082 -18.835 1.00 50.38 186 ALA A N 1
ATOM 1498 C CA . ALA A 1 186 ? 18.743 8.842 -19.569 1.00 50.38 186 ALA A CA 1
ATOM 1499 C C . ALA A 1 186 ? 17.405 8.652 -20.292 1.00 50.38 186 ALA A C 1
ATOM 1501 O O . ALA A 1 186 ? 16.333 8.788 -19.698 1.00 50.38 186 ALA A O 1
ATOM 1502 N N . ALA A 1 187 ? 17.478 8.323 -21.581 1.00 57.12 187 ALA A N 1
ATOM 1503 C CA . ALA A 1 187 ? 16.341 7.769 -22.298 1.00 57.12 187 ALA A CA 1
ATOM 1504 C C . ALA A 1 187 ? 15.735 6.599 -21.486 1.00 57.12 187 ALA A C 1
ATOM 1506 O O . ALA A 1 187 ? 16.469 5.943 -20.741 1.00 57.12 187 ALA A O 1
ATOM 1507 N N . PRO A 1 188 ? 14.422 6.321 -21.605 1.00 63.97 188 PRO A N 1
ATOM 1508 C CA . PRO A 1 188 ? 13.749 5.221 -20.910 1.00 63.97 188 PRO A CA 1
ATOM 1509 C C . PRO A 1 188 ? 14.183 3.865 -21.491 1.00 63.97 188 PRO A C 1
ATOM 1511 O O . PRO A 1 188 ? 13.400 3.155 -22.116 1.00 63.97 188 PRO A O 1
ATOM 1514 N N . THR A 1 189 ? 15.458 3.522 -21.345 1.00 70.00 189 THR A N 1
ATOM 1515 C CA . THR A 1 189 ? 16.050 2.293 -21.879 1.00 70.00 189 THR A CA 1
ATOM 1516 C C . THR A 1 189 ? 16.770 1.485 -20.816 1.00 70.00 189 THR A C 1
ATOM 1518 O O . THR A 1 189 ? 16.776 0.262 -20.925 1.00 70.00 189 THR A O 1
ATOM 1521 N N . ASP A 1 190 ? 17.315 2.132 -19.780 1.00 83.38 190 ASP A N 1
ATOM 1522 C CA . ASP A 1 190 ? 18.140 1.461 -18.777 1.00 83.38 190 ASP A CA 1
ATOM 1523 C C . ASP A 1 190 ? 17.538 1.531 -17.362 1.00 83.38 190 ASP A C 1
ATOM 1525 O O . ASP A 1 190 ? 16.971 2.563 -16.977 1.00 83.38 190 ASP A O 1
ATOM 1529 N N . PRO A 1 191 ? 17.701 0.465 -16.553 1.00 90.75 191 PRO A N 1
ATOM 1530 C CA . PRO A 1 191 ? 17.338 0.485 -15.145 1.00 90.75 191 PRO A CA 1
ATOM 1531 C C . PRO A 1 191 ? 18.085 1.572 -14.370 1.00 90.75 191 PRO A C 1
ATOM 1533 O O . PRO A 1 191 ? 19.288 1.773 -14.553 1.00 90.75 191 PRO A O 1
ATOM 1536 N N . LEU A 1 192 ? 17.399 2.218 -13.426 1.00 91.38 192 LEU A N 1
ATOM 1537 C CA . LEU A 1 192 ? 18.043 3.170 -12.521 1.00 91.38 192 LEU A CA 1
ATOM 1538 C C . LEU A 1 192 ? 19.049 2.451 -11.597 1.00 91.38 192 LEU A C 1
ATOM 1540 O O . LEU A 1 192 ? 18.931 1.245 -11.357 1.00 91.38 192 LEU A O 1
ATOM 1544 N N . PRO A 1 193 ? 20.023 3.169 -11.012 1.00 91.31 193 PRO A N 1
ATOM 1545 C CA . PRO A 1 193 ? 20.833 2.686 -9.897 1.00 91.31 193 PRO A CA 1
ATOM 1546 C C . PRO A 1 193 ? 19.998 2.064 -8.767 1.00 91.31 193 PRO A C 1
ATOM 1548 O O . PRO A 1 193 ? 18.922 2.561 -8.442 1.00 91.31 193 PRO A O 1
ATOM 1551 N N . SER A 1 194 ? 20.524 1.021 -8.110 1.00 90.19 194 SER A N 1
ATOM 1552 C CA . SER A 1 194 ? 19.773 0.216 -7.123 1.00 90.19 194 SER A CA 1
ATOM 1553 C C . SER A 1 194 ? 19.074 1.052 -6.045 1.00 90.19 194 SER A C 1
ATOM 1555 O O . SER A 1 194 ? 17.882 0.884 -5.808 1.00 90.19 194 SER A O 1
ATOM 1557 N N . ARG A 1 195 ? 19.780 2.034 -5.469 1.00 91.00 195 ARG A N 1
ATOM 1558 C CA . ARG A 1 195 ? 19.217 2.941 -4.458 1.00 91.00 195 ARG A CA 1
ATOM 1559 C C . ARG A 1 195 ? 18.043 3.770 -4.991 1.00 91.00 195 ARG A C 1
ATOM 1561 O O . ARG A 1 195 ? 17.047 3.919 -4.298 1.00 91.00 195 ARG A O 1
ATOM 1568 N N . GLN A 1 196 ? 18.154 4.298 -6.210 1.00 93.00 196 GLN A N 1
ATOM 1569 C CA . GLN A 1 196 ? 17.082 5.083 -6.828 1.00 93.00 196 GLN A CA 1
ATOM 1570 C C . GLN A 1 196 ? 15.872 4.205 -7.163 1.00 93.00 196 GLN A C 1
ATOM 1572 O O . GLN A 1 196 ? 14.745 4.659 -7.001 1.00 93.00 196 GLN A O 1
ATOM 1577 N N . ARG A 1 197 ? 16.086 2.938 -7.550 1.00 93.81 197 ARG A N 1
ATOM 1578 C CA . ARG A 1 197 ? 14.989 1.976 -7.737 1.00 93.81 197 ARG A CA 1
ATOM 1579 C C . ARG A 1 197 ? 14.256 1.685 -6.434 1.00 93.81 197 ARG A C 1
ATOM 1581 O O . ARG A 1 197 ? 13.035 1.684 -6.455 1.00 93.81 197 ARG A O 1
ATOM 1588 N N . SER A 1 198 ? 14.964 1.472 -5.321 1.00 94.75 198 SER A N 1
ATOM 1589 C CA . SER A 1 198 ? 14.320 1.248 -4.014 1.00 94.75 198 SER A CA 1
ATOM 1590 C C . SER A 1 198 ? 13.474 2.445 -3.579 1.00 94.75 198 SER A C 1
ATOM 1592 O O . SER A 1 198 ? 12.314 2.267 -3.232 1.00 94.75 198 SER A O 1
ATOM 1594 N N . ILE A 1 199 ? 14.010 3.665 -3.704 1.00 95.88 199 ILE A N 1
ATOM 1595 C CA . ILE A 1 199 ? 13.261 4.902 -3.427 1.00 95.88 199 ILE A CA 1
ATOM 1596 C C . ILE A 1 199 ? 12.021 4.998 -4.326 1.00 95.88 199 ILE A C 1
ATOM 1598 O O . ILE A 1 199 ? 10.920 5.246 -3.843 1.00 95.88 199 ILE A O 1
ATOM 1602 N N . LEU A 1 200 ? 12.181 4.757 -5.632 1.00 96.44 200 LEU A N 1
ATOM 1603 C CA . LEU A 1 200 ? 11.069 4.788 -6.580 1.00 96.44 200 LEU A CA 1
ATOM 1604 C C . LEU A 1 200 ? 10.004 3.731 -6.248 1.00 96.44 200 LEU A C 1
ATOM 1606 O O . LEU A 1 200 ? 8.821 4.027 -6.350 1.00 96.44 200 LEU A O 1
ATOM 1610 N N . CYS A 1 201 ? 10.397 2.526 -5.827 1.00 98.06 201 CYS A N 1
ATOM 1611 C CA . CYS A 1 201 ? 9.467 1.481 -5.391 1.00 98.06 201 CYS A CA 1
ATOM 1612 C C . CYS A 1 201 ? 8.624 1.947 -4.196 1.00 98.06 201 CYS A C 1
ATOM 1614 O O . CYS A 1 201 ? 7.399 1.866 -4.255 1.00 98.06 201 CYS A O 1
ATOM 1616 N N . SER A 1 202 ? 9.260 2.515 -3.165 1.00 98.56 202 SER A N 1
ATOM 1617 C CA . SER A 1 202 ? 8.562 3.072 -1.999 1.00 98.56 202 SER A CA 1
ATOM 1618 C C . SER A 1 202 ? 7.607 4.207 -2.379 1.00 98.56 202 SER A C 1
ATOM 1620 O O . SER A 1 202 ? 6.454 4.201 -1.963 1.00 98.56 202 SER A O 1
ATOM 1622 N N . ILE A 1 203 ? 8.037 5.135 -3.243 1.00 98.56 203 ILE A N 1
ATOM 1623 C CA . ILE A 1 203 ? 7.185 6.221 -3.757 1.00 98.56 203 ILE A CA 1
ATOM 1624 C C . ILE A 1 203 ? 5.970 5.666 -4.513 1.00 98.56 203 ILE A C 1
ATOM 1626 O O . ILE A 1 203 ? 4.852 6.136 -4.312 1.00 98.56 203 ILE A O 1
ATOM 1630 N N . LEU A 1 204 ? 6.175 4.689 -5.402 1.00 98.44 204 LEU A N 1
ATOM 1631 C CA . LEU A 1 204 ? 5.105 4.133 -6.231 1.00 98.44 204 LEU A CA 1
ATOM 1632 C C . LEU A 1 204 ? 4.102 3.316 -5.414 1.00 98.44 204 LEU A C 1
ATOM 1634 O O . LEU A 1 204 ? 2.911 3.400 -5.708 1.00 98.44 204 LEU A O 1
ATOM 1638 N N . LEU A 1 205 ? 4.550 2.545 -4.415 1.00 98.81 205 LEU A N 1
ATOM 1639 C CA . LEU A 1 205 ? 3.629 1.810 -3.546 1.00 98.81 205 LEU A CA 1
ATOM 1640 C C . LEU A 1 205 ? 2.831 2.780 -2.673 1.00 98.81 205 LEU A C 1
ATOM 1642 O O . LEU A 1 205 ? 1.611 2.680 -2.643 1.00 98.81 205 LEU A O 1
ATOM 1646 N N . HIS A 1 206 ? 3.498 3.758 -2.056 1.00 98.81 206 HIS A N 1
ATOM 1647 C CA . HIS A 1 206 ? 2.835 4.786 -1.252 1.00 98.81 206 HIS A CA 1
ATOM 1648 C C . HIS A 1 206 ? 1.776 5.547 -2.052 1.00 98.81 206 HIS A C 1
ATOM 1650 O O . HIS A 1 206 ? 0.647 5.723 -1.606 1.00 98.81 206 HIS A O 1
ATOM 1656 N N . ALA A 1 207 ? 2.108 5.945 -3.285 1.00 98.38 207 ALA A N 1
ATOM 1657 C CA . ALA A 1 207 ? 1.154 6.593 -4.179 1.00 98.38 207 ALA A CA 1
ATOM 1658 C C . ALA A 1 207 ? -0.032 5.695 -4.528 1.00 98.38 207 ALA A C 1
ATOM 1660 O O . ALA A 1 207 ? -1.155 6.191 -4.607 1.00 98.38 207 ALA A O 1
ATOM 1661 N N . ALA A 1 208 ? 0.218 4.406 -4.777 1.00 98.38 208 ALA A N 1
ATOM 1662 C CA . ALA A 1 208 ? -0.818 3.442 -5.119 1.00 98.38 208 ALA A CA 1
ATOM 1663 C C . ALA A 1 208 ? -1.783 3.211 -3.949 1.00 98.38 208 ALA A C 1
ATOM 1665 O O . ALA A 1 208 ? -2.993 3.195 -4.171 1.00 98.38 208 ALA A O 1
ATOM 1666 N N . ASP A 1 209 ? -1.255 3.101 -2.732 1.00 98.69 209 ASP A N 1
ATOM 1667 C CA . ASP A 1 209 ? -2.020 2.913 -1.498 1.00 98.69 209 ASP A CA 1
ATOM 1668 C C . ASP A 1 209 ? -2.989 4.082 -1.237 1.00 98.69 209 ASP A C 1
ATOM 1670 O O . ASP A 1 209 ? -4.191 3.900 -1.043 1.00 98.69 209 ASP A O 1
ATOM 1674 N N . ILE A 1 210 ? -2.514 5.318 -1.418 1.00 97.69 210 ILE A N 1
ATOM 1675 C CA . ILE A 1 210 ? -3.343 6.528 -1.265 1.00 97.69 210 ILE A CA 1
ATOM 1676 C C . ILE A 1 210 ? -4.019 6.985 -2.569 1.00 97.69 210 ILE A C 1
ATOM 1678 O O . ILE A 1 210 ? -4.509 8.112 -2.661 1.00 97.69 210 ILE A O 1
ATOM 1682 N N . SER A 1 211 ? -4.051 6.143 -3.608 1.00 97.12 211 SER A N 1
ATOM 1683 C CA . SER A 1 211 ? -4.490 6.554 -4.953 1.00 97.12 211 SER A CA 1
ATOM 1684 C C . SER A 1 211 ? -5.988 6.794 -5.097 1.00 97.12 211 SER A C 1
ATOM 1686 O O . SER A 1 211 ? -6.411 7.380 -6.094 1.00 97.12 211 SER A O 1
ATOM 1688 N N . ASN A 1 212 ? -6.795 6.369 -4.125 1.00 95.50 212 ASN A N 1
ATOM 1689 C CA . ASN A 1 212 ? -8.254 6.409 -4.196 1.00 95.50 212 ASN A CA 1
ATOM 1690 C C . ASN A 1 212 ? -8.799 7.802 -4.543 1.00 95.50 212 ASN A C 1
ATOM 1692 O O . ASN A 1 212 ? -9.659 7.917 -5.417 1.00 95.50 212 ASN A O 1
ATOM 1696 N N . THR A 1 213 ? -8.234 8.863 -3.962 1.00 94.75 213 THR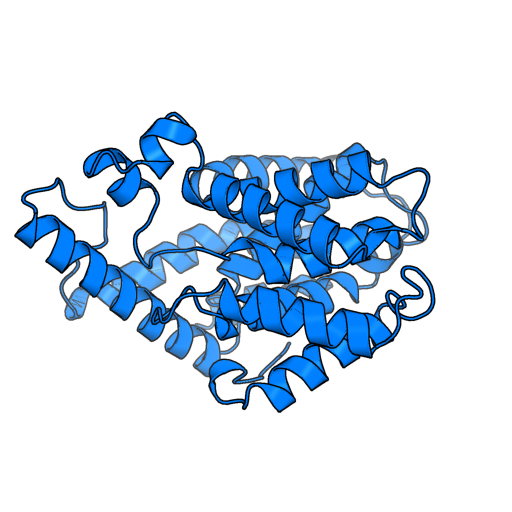 A N 1
ATOM 1697 C CA . THR A 1 213 ? -8.623 10.256 -4.245 1.00 94.75 213 THR A CA 1
ATOM 1698 C C . THR A 1 213 ? -8.274 10.715 -5.663 1.00 94.75 213 THR A C 1
ATOM 1700 O O . THR A 1 213 ? -8.934 11.599 -6.201 1.00 94.75 213 THR A O 1
ATOM 1703 N N . ALA A 1 214 ? -7.284 10.090 -6.303 1.00 95.88 214 ALA A N 1
ATOM 1704 C CA . ALA A 1 214 ? -6.808 10.395 -7.652 1.00 95.88 214 ALA A CA 1
ATOM 1705 C C . ALA A 1 214 ? -7.426 9.489 -8.741 1.00 95.88 214 ALA A C 1
ATOM 1707 O O . ALA A 1 214 ? -7.000 9.483 -9.901 1.00 95.88 214 ALA A O 1
ATOM 1708 N N . ARG A 1 215 ? -8.437 8.691 -8.385 1.00 95.19 215 ARG A N 1
ATOM 1709 C CA . ARG A 1 215 ? -9.180 7.803 -9.295 1.00 95.19 215 ARG A CA 1
ATOM 1710 C C . ARG A 1 215 ? -10.554 8.396 -9.635 1.00 95.19 215 ARG A C 1
ATOM 1712 O O . ARG A 1 215 ? -10.956 9.367 -9.003 1.00 95.19 215 ARG A O 1
ATOM 1719 N N . PRO A 1 216 ? -11.287 7.878 -10.640 1.00 95.19 216 PRO A N 1
ATOM 1720 C CA . PRO A 1 216 ? -12.595 8.428 -11.001 1.00 95.19 216 PRO A CA 1
ATOM 1721 C C . PRO A 1 216 ? -13.539 8.537 -9.799 1.00 95.19 216 PRO A C 1
ATOM 1723 O O . PRO A 1 216 ? -13.532 7.661 -8.934 1.00 95.19 216 PRO A O 1
ATOM 1726 N N . TRP A 1 217 ? -14.401 9.557 -9.790 1.00 94.38 217 TRP A N 1
ATOM 1727 C CA . TRP A 1 217 ? -15.284 9.896 -8.665 1.00 94.38 217 TRP A CA 1
ATOM 1728 C C . TRP A 1 217 ? -15.980 8.700 -8.005 1.00 94.38 217 TRP A C 1
ATOM 1730 O O . TRP A 1 217 ? -16.003 8.596 -6.784 1.00 94.38 217 TRP A O 1
ATOM 1740 N N . ALA A 1 218 ? -16.522 7.764 -8.789 1.00 94.19 218 ALA A N 1
ATOM 1741 C CA . ALA A 1 218 ? -17.227 6.603 -8.241 1.00 94.19 218 ALA A CA 1
ATOM 1742 C C . ALA A 1 218 ? -16.329 5.700 -7.373 1.00 94.19 218 ALA A C 1
ATOM 1744 O O . ALA A 1 218 ? -16.805 5.122 -6.400 1.00 94.19 218 ALA A O 1
ATOM 1745 N N . VAL A 1 219 ? -15.045 5.587 -7.721 1.00 95.19 219 VAL A N 1
ATOM 1746 C CA . VAL A 1 219 ? -14.032 4.860 -6.947 1.00 95.19 219 VAL A CA 1
ATOM 1747 C C . VAL A 1 219 ? -13.614 5.664 -5.726 1.00 95.19 219 VAL A C 1
ATOM 1749 O O . VAL A 1 219 ? -13.677 5.141 -4.618 1.00 95.19 219 VAL A O 1
ATOM 1752 N N . SER A 1 220 ? -13.244 6.931 -5.936 1.00 95.06 220 SER A N 1
ATOM 1753 C CA . SER A 1 220 ? -12.835 7.845 -4.865 1.00 95.06 220 SER A CA 1
ATOM 1754 C C . SER A 1 220 ? -13.889 7.895 -3.759 1.00 95.06 220 SER A C 1
ATOM 1756 O O . SER A 1 220 ? -13.608 7.566 -2.609 1.00 95.06 220 SER A O 1
ATOM 1758 N N . LYS A 1 221 ? -15.149 8.148 -4.133 1.00 94.44 221 LYS A N 1
ATOM 1759 C CA . LYS A 1 221 ? -16.288 8.202 -3.215 1.00 94.44 221 LYS A CA 1
ATOM 1760 C C . LYS A 1 221 ? -16.475 6.908 -2.427 1.00 94.44 221 LYS A C 1
ATOM 1762 O O . LYS A 1 221 ? -16.672 6.975 -1.219 1.00 94.44 221 LYS A O 1
ATOM 1767 N N . TRP A 1 222 ? -16.443 5.750 -3.091 1.00 95.44 222 TRP A N 1
ATOM 1768 C CA . TRP A 1 222 ? -16.682 4.470 -2.421 1.00 95.44 222 TRP A CA 1
ATOM 1769 C C . TRP A 1 222 ? -15.604 4.188 -1.371 1.00 95.44 222 TRP A C 1
ATOM 1771 O O . TRP A 1 222 ? -15.924 3.906 -0.220 1.00 95.44 222 TRP A O 1
ATOM 1781 N N . TRP A 1 223 ? -14.331 4.357 -1.733 1.00 96.38 223 TRP A N 1
ATOM 1782 C CA . TRP A 1 223 ? -13.226 4.170 -0.796 1.00 96.38 223 TRP A CA 1
ATOM 1783 C C . TRP A 1 223 ? -13.213 5.214 0.325 1.00 96.38 223 TRP A C 1
ATOM 1785 O O . TRP A 1 223 ? -12.923 4.863 1.468 1.00 96.38 223 TRP A O 1
ATOM 1795 N N . SER A 1 224 ? -13.597 6.464 0.047 1.00 94.94 224 SER A N 1
ATOM 1796 C CA . SER A 1 224 ? -13.803 7.480 1.085 1.00 94.94 224 SER A CA 1
ATOM 1797 C C . SER A 1 224 ? -14.916 7.089 2.063 1.00 94.94 224 SER A C 1
ATOM 1799 O O . SER A 1 224 ? -14.770 7.271 3.268 1.00 94.94 224 SER A O 1
ATOM 1801 N N . GLU A 1 225 ? -16.033 6.538 1.591 1.00 94.25 225 GLU A N 1
ATOM 1802 C CA . GLU A 1 225 ? -17.100 6.039 2.469 1.00 94.25 225 GLU A CA 1
ATOM 1803 C C . GLU A 1 225 ? -16.613 4.865 3.335 1.00 94.25 225 GLU A C 1
ATOM 1805 O O . GLU A 1 225 ? -16.889 4.838 4.539 1.00 94.25 225 GLU A O 1
ATOM 1810 N N . SER A 1 226 ? -15.834 3.952 2.748 1.00 95.94 226 SER A N 1
ATOM 1811 C CA . SER A 1 226 ? -15.241 2.798 3.430 1.00 95.94 226 SER A CA 1
ATOM 1812 C C . SER A 1 226 ? -14.249 3.199 4.528 1.00 95.94 226 SER A C 1
ATOM 1814 O O . SER A 1 226 ? -14.397 2.748 5.665 1.00 95.94 226 SER A O 1
ATOM 1816 N N . ILE A 1 227 ? -13.288 4.092 4.249 1.00 95.62 227 ILE A N 1
ATOM 1817 C CA . ILE A 1 227 ? -12.315 4.529 5.271 1.00 95.62 227 ILE A CA 1
ATOM 1818 C C . ILE A 1 227 ? -12.996 5.295 6.404 1.00 95.62 227 ILE A C 1
ATOM 1820 O O . ILE A 1 227 ? -12.692 5.075 7.573 1.00 95.62 227 ILE A O 1
ATOM 1824 N N . ASN A 1 228 ? -13.991 6.131 6.087 1.00 94.44 228 ASN A N 1
ATOM 1825 C CA . ASN A 1 228 ? -14.743 6.858 7.106 1.00 94.44 228 ASN A CA 1
ATOM 1826 C C . ASN A 1 228 ? -15.553 5.908 8.006 1.00 94.44 228 ASN A C 1
ATOM 1828 O O . ASN A 1 228 ? -15.688 6.168 9.200 1.00 94.44 228 ASN A O 1
ATOM 1832 N N . ALA A 1 229 ? -16.069 4.791 7.479 1.00 94.25 229 ALA A N 1
ATOM 1833 C CA . ALA A 1 229 ? -16.706 3.764 8.305 1.00 94.25 229 ALA A CA 1
ATOM 1834 C C . ALA A 1 229 ? -15.720 3.115 9.283 1.00 94.25 229 ALA A C 1
ATOM 1836 O O . ALA A 1 229 ? -16.046 2.944 10.458 1.00 94.25 229 ALA A O 1
ATOM 1837 N N . GLU A 1 230 ? -14.509 2.814 8.825 1.00 96.25 230 GLU A N 1
ATOM 1838 C CA . GLU A 1 230 ? -13.466 2.242 9.671 1.00 96.25 230 GLU A CA 1
ATOM 1839 C C . GLU A 1 230 ? -12.983 3.222 10.751 1.00 96.25 230 GLU A C 1
ATOM 1841 O O . GLU A 1 230 ? -12.927 2.876 11.931 1.00 96.25 230 GLU A O 1
ATOM 1846 N N . PHE A 1 231 ? -12.754 4.486 10.390 1.00 95.12 231 PHE A N 1
ATOM 1847 C CA . PHE A 1 231 ? -12.396 5.543 11.339 1.00 95.12 231 PHE A CA 1
ATOM 1848 C C . PHE A 1 231 ? -13.468 5.783 12.406 1.00 95.12 231 PHE A C 1
ATOM 1850 O O . PHE A 1 231 ? -13.130 5.986 13.574 1.00 95.12 231 PHE A O 1
ATOM 1857 N N . ARG A 1 232 ? -14.756 5.692 12.048 1.00 92.69 232 ARG A N 1
ATOM 1858 C CA . ARG A 1 232 ? -15.854 5.731 13.028 1.00 92.69 232 ARG A CA 1
ATOM 1859 C C . ARG A 1 232 ? -15.801 4.555 14.001 1.00 92.69 232 ARG A C 1
ATOM 1861 O O . ARG A 1 232 ? -16.032 4.747 15.192 1.00 92.69 232 ARG A O 1
ATOM 1868 N N . HIS A 1 233 ? -15.498 3.347 13.525 1.00 94.75 233 HIS A N 1
ATOM 1869 C CA . HIS A 1 233 ? -15.340 2.196 14.418 1.00 94.75 233 HIS A CA 1
ATOM 1870 C C . HIS A 1 233 ? -14.186 2.407 15.402 1.00 94.75 233 HIS A C 1
ATOM 1872 O O . HIS A 1 233 ? -14.349 2.146 16.596 1.00 94.75 233 HIS A O 1
ATOM 1878 N N . GLN A 1 234 ? -13.055 2.941 14.932 1.00 96.81 234 GLN A N 1
ATOM 1879 C CA . GLN A 1 234 ? -11.928 3.268 15.800 1.00 96.81 234 GLN A CA 1
ATOM 1880 C C . GLN A 1 234 ? -12.298 4.325 16.852 1.00 96.81 234 GLN A C 1
ATOM 1882 O O . GLN A 1 234 ? -12.034 4.111 18.033 1.00 96.81 234 GLN A O 1
ATOM 1887 N N . SER A 1 235 ? -12.936 5.435 16.466 1.00 94.94 235 SER A N 1
ATOM 1888 C CA . SER A 1 235 ? -13.254 6.522 17.405 1.00 94.94 235 SER A CA 1
ATOM 1889 C C . SER A 1 235 ? -14.275 6.113 18.474 1.00 94.94 235 SER A C 1
ATOM 1891 O O . SER A 1 235 ? -14.151 6.511 19.635 1.00 94.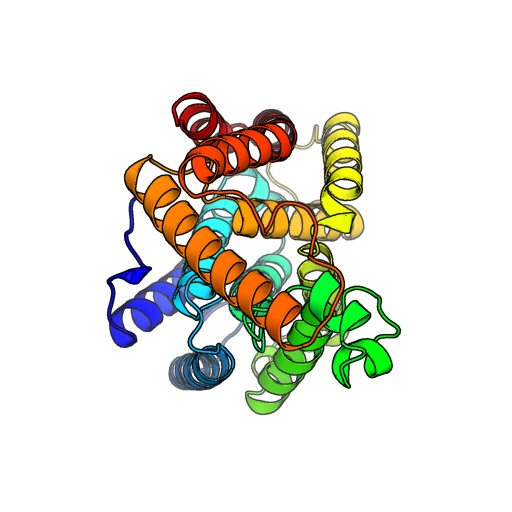94 235 SER A O 1
ATOM 1893 N N . ILE A 1 236 ? -15.253 5.267 18.125 1.00 95.12 236 ILE A N 1
ATOM 1894 C CA . ILE A 1 236 ? -16.173 4.654 19.098 1.00 95.12 236 ILE A CA 1
ATOM 1895 C C . ILE A 1 236 ? -15.384 3.808 20.098 1.00 95.12 236 ILE A C 1
ATOM 1897 O O . ILE A 1 236 ? -15.534 3.989 21.307 1.00 95.12 236 ILE A O 1
ATOM 1901 N N . ARG A 1 237 ? -14.502 2.937 19.603 1.00 96.75 237 ARG A N 1
ATOM 1902 C CA . ARG A 1 237 ? -13.702 2.051 20.449 1.00 96.75 237 ARG A CA 1
ATOM 1903 C C . ARG A 1 237 ? -12.766 2.819 21.382 1.00 96.75 237 ARG A C 1
ATOM 1905 O O . ARG A 1 237 ? -12.694 2.507 22.566 1.00 96.75 237 ARG A O 1
ATOM 1912 N N . GLU A 1 238 ? -12.101 3.861 20.884 1.00 97.81 238 GLU A N 1
ATOM 1913 C CA . GLU A 1 238 ? -11.259 4.747 21.697 1.00 97.81 238 GLU A CA 1
ATOM 1914 C C . GLU A 1 238 ? -12.055 5.387 22.846 1.00 97.81 238 GLU A C 1
ATOM 1916 O O . GLU A 1 238 ? -11.569 5.433 23.976 1.00 97.81 238 GLU A O 1
ATOM 1921 N N . ARG A 1 239 ? -13.302 5.819 22.604 1.00 96.00 239 ARG A N 1
ATOM 1922 C CA . ARG A 1 239 ? -14.181 6.372 23.651 1.00 96.00 239 ARG A CA 1
ATOM 1923 C C . ARG A 1 239 ? -14.594 5.329 24.682 1.00 96.00 239 ARG A C 1
ATOM 1925 O O . ARG A 1 239 ? -14.565 5.621 25.876 1.00 96.00 239 ARG A O 1
ATOM 1932 N N . GLU A 1 240 ? -14.987 4.142 24.232 1.00 97.19 240 GLU A N 1
ATOM 1933 C CA . GLU A 1 240 ? -15.404 3.039 25.108 1.00 97.19 240 GLU A CA 1
ATOM 1934 C C . GLU A 1 240 ? -14.261 2.562 26.013 1.00 97.19 240 GLU A C 1
ATOM 1936 O O . GLU A 1 240 ? -14.482 2.253 27.185 1.00 97.19 240 GLU A O 1
ATOM 1941 N N . GLU A 1 241 ? -13.033 2.562 25.495 1.00 97.69 241 GLU A N 1
ATOM 1942 C CA . GLU A 1 241 ? -11.822 2.171 26.222 1.00 97.69 241 GLU A CA 1
ATOM 1943 C C . GLU A 1 241 ? -11.194 3.330 27.026 1.00 97.69 241 GLU A C 1
ATOM 1945 O O . GLU A 1 241 ? -10.232 3.122 27.768 1.00 97.69 241 GLU A O 1
ATOM 1950 N N . GLY A 1 242 ? -11.737 4.550 26.925 1.00 97.38 242 GLY A N 1
ATOM 1951 C CA . GLY A 1 242 ? -11.228 5.733 27.629 1.00 97.38 242 GLY A CA 1
ATOM 1952 C C . GLY A 1 242 ? -9.857 6.213 27.135 1.00 97.38 242 GLY A C 1
ATOM 1953 O O . GLY A 1 242 ? -9.089 6.790 27.910 1.00 97.38 242 GLY A O 1
ATOM 1954 N N . LEU A 1 243 ? -9.536 5.960 25.866 1.00 97.50 243 LEU A N 1
ATOM 1955 C CA . LEU A 1 243 ? -8.286 6.348 25.217 1.00 97.50 243 LEU A CA 1
ATOM 1956 C C . LEU A 1 243 ? -8.361 7.773 24.638 1.00 97.50 243 LEU A C 1
ATOM 1958 O O . LEU A 1 243 ? -9.447 8.270 24.327 1.00 97.50 243 LEU A O 1
ATOM 1962 N N . PRO A 1 244 ? -7.211 8.450 24.449 1.00 95.94 244 PRO A N 1
ATOM 1963 C CA . PRO A 1 244 ? -7.158 9.664 23.645 1.00 95.94 244 PRO A CA 1
ATOM 1964 C C . PRO A 1 244 ? -7.630 9.383 22.216 1.00 95.94 244 PRO A C 1
ATOM 1966 O O . PRO A 1 244 ? -7.153 8.439 21.584 1.00 95.94 244 PRO A O 1
ATOM 1969 N N . LEU A 1 245 ? -8.526 10.233 21.714 1.00 93.06 245 LEU A N 1
ATOM 1970 C CA . LEU A 1 245 ? -9.029 10.141 20.348 1.00 93.06 245 LEU A CA 1
ATOM 1971 C C . LEU A 1 245 ? -7.920 10.396 19.331 1.00 93.06 245 LEU A C 1
ATOM 1973 O O . LEU A 1 245 ? -7.162 11.366 19.448 1.00 93.06 245 LEU A O 1
ATOM 1977 N N . SER A 1 246 ? -7.873 9.558 18.303 1.00 92.75 246 SER A N 1
ATOM 1978 C CA . SER A 1 246 ? -6.966 9.753 17.183 1.00 92.75 246 SER A CA 1
ATOM 1979 C C . SER A 1 246 ? -7.314 11.036 16.411 1.00 92.75 246 SER A C 1
ATOM 1981 O O . SER A 1 246 ? -8.494 11.302 16.145 1.00 92.75 246 SER A O 1
ATOM 1983 N N . PRO A 1 247 ? -6.314 11.860 16.035 1.00 86.94 247 PRO A N 1
ATOM 1984 C CA . PRO A 1 247 ? -6.560 13.139 15.376 1.00 86.94 247 PRO A CA 1
ATOM 1985 C C . PRO A 1 247 ? -7.402 12.993 14.106 1.00 86.94 247 PRO A C 1
ATOM 1987 O O . PRO A 1 247 ? -7.077 12.211 13.219 1.00 86.94 247 PRO A O 1
ATOM 1990 N N . GLY A 1 248 ? -8.477 13.776 14.007 1.00 82.31 248 GLY A N 1
ATOM 1991 C CA . GLY A 1 248 ? -9.312 13.844 12.806 1.00 82.31 248 GLY A CA 1
ATOM 1992 C C . GLY A 1 248 ? -10.294 12.686 12.598 1.00 82.31 248 GLY A C 1
ATOM 1993 O O . GLY A 1 248 ? -11.063 12.773 11.645 1.00 82.31 248 GLY A O 1
ATOM 1994 N N . LEU A 1 249 ? -10.322 11.662 13.466 1.00 84.44 249 LEU A N 1
ATOM 1995 C CA . LEU A 1 249 ? -11.242 10.516 13.332 1.00 84.44 249 LEU A CA 1
ATOM 1996 C C . LEU A 1 249 ? -12.627 10.741 13.960 1.00 84.44 249 LEU A C 1
ATOM 1998 O O . LEU A 1 249 ? -13.564 9.993 13.695 1.00 84.44 249 LEU A O 1
ATOM 2002 N N . ASP A 1 250 ? -12.768 11.775 14.789 1.00 77.31 250 ASP A N 1
ATOM 2003 C CA . ASP A 1 250 ? -14.014 12.120 15.484 1.00 77.31 250 ASP A CA 1
ATOM 2004 C C . ASP A 1 250 ? -14.745 13.304 14.831 1.00 77.31 250 ASP A C 1
ATOM 2006 O O . ASP A 1 250 ? -15.258 14.201 15.501 1.00 77.31 250 ASP A O 1
ATOM 2010 N N . ARG A 1 251 ? -14.734 13.357 13.495 1.00 77.94 251 ARG A N 1
ATOM 2011 C CA . ARG A 1 251 ? -15.472 14.381 12.750 1.00 77.94 251 ARG A CA 1
ATOM 2012 C C . ARG A 1 251 ? -16.960 14.006 12.692 1.00 77.94 251 ARG A C 1
ATOM 2014 O O . ARG A 1 251 ? -17.273 12.864 12.337 1.00 77.94 251 ARG A O 1
ATOM 2021 N N . PRO A 1 252 ? -17.883 14.944 12.980 1.00 76.81 252 PRO A N 1
ATOM 2022 C CA . PRO A 1 252 ? -19.296 14.782 12.649 1.00 76.81 252 PRO A CA 1
ATOM 2023 C C . PRO A 1 252 ? -19.480 14.388 11.178 1.00 76.81 252 PRO A C 1
ATOM 2025 O O . PRO A 1 252 ? -18.673 14.772 10.333 1.00 76.81 252 PRO A O 1
ATOM 2028 N N . ASP A 1 253 ? -20.560 13.674 10.846 1.00 71.69 253 ASP A N 1
ATOM 2029 C CA . ASP A 1 253 ? -20.838 13.253 9.460 1.00 71.69 253 ASP A CA 1
ATOM 2030 C C . ASP A 1 253 ? -20.841 14.438 8.476 1.00 71.69 253 ASP A C 1
ATOM 2032 O O . ASP A 1 253 ? -20.344 14.327 7.356 1.00 71.69 253 ASP A O 1
ATOM 2036 N N . GLU A 1 254 ? -21.316 15.604 8.923 1.00 72.50 254 GLU A N 1
ATOM 2037 C CA . GLU A 1 254 ? -21.332 16.852 8.148 1.00 72.50 254 GLU A CA 1
ATOM 2038 C C . GLU A 1 254 ? -19.920 17.380 7.813 1.00 72.50 254 GLU A C 1
ATOM 2040 O O . GLU A 1 254 ? -19.741 18.086 6.822 1.00 72.50 254 GLU A O 1
ATOM 2045 N N . GLU A 1 255 ? -18.903 17.000 8.594 1.00 79.62 255 GLU A N 1
ATOM 2046 C CA . GLU A 1 255 ? -17.504 17.427 8.451 1.00 79.62 255 GLU A CA 1
ATOM 2047 C C . GLU A 1 255 ? -16.594 16.345 7.837 1.00 79.62 255 GLU A C 1
ATOM 2049 O O . GLU A 1 255 ? -15.428 16.615 7.532 1.00 79.62 255 GLU A O 1
ATOM 2054 N N . GLN A 1 256 ? -17.101 15.128 7.600 1.00 79.06 256 GLN A N 1
ATOM 2055 C CA . GLN A 1 256 ? -16.331 14.053 6.950 1.00 79.06 256 GLN A CA 1
ATOM 2056 C C . GLN A 1 256 ? -15.910 14.431 5.527 1.00 79.06 256 GLN A C 1
ATOM 2058 O O . GLN A 1 256 ? -14.785 14.149 5.118 1.00 79.06 256 GLN A O 1
ATOM 2063 N N . LEU A 1 257 ? -16.776 15.136 4.791 1.00 83.06 257 LEU A N 1
ATOM 2064 C CA . LEU A 1 257 ? -16.443 15.662 3.465 1.00 83.06 257 LEU A CA 1
ATOM 2065 C C . LEU A 1 257 ? -15.239 16.606 3.516 1.00 83.06 257 LEU A C 1
ATOM 2067 O O . LEU A 1 257 ? -14.344 16.485 2.684 1.00 83.06 257 LEU A O 1
ATOM 2071 N N . ALA A 1 258 ? -15.179 17.491 4.515 1.00 87.31 258 ALA A N 1
ATOM 2072 C CA . ALA A 1 258 ? -14.028 18.368 4.701 1.00 87.31 258 ALA A CA 1
ATOM 2073 C C . ALA A 1 258 ? -12.750 17.558 4.973 1.00 87.31 258 ALA A C 1
ATOM 2075 O O . ALA A 1 258 ? -11.701 17.892 4.443 1.00 87.31 258 ALA A O 1
ATOM 2076 N N . GLY A 1 259 ? -12.841 16.450 5.720 1.00 89.00 259 GLY A N 1
ATOM 2077 C CA . GLY A 1 259 ? -11.698 15.557 5.957 1.00 89.00 259 GLY A CA 1
ATOM 2078 C C . GLY A 1 259 ? -11.183 14.867 4.703 1.00 89.00 259 GLY A C 1
ATOM 2079 O O . GLY A 1 259 ? -9.973 14.787 4.506 1.00 89.00 259 GLY A O 1
ATOM 2080 N N . ASN A 1 260 ? -12.085 14.434 3.825 1.00 91.38 260 ASN A N 1
ATOM 2081 C CA . ASN A 1 260 ? -11.694 13.853 2.544 1.00 91.38 260 ASN A CA 1
ATOM 2082 C C . ASN A 1 260 ? -11.026 14.900 1.633 1.00 91.38 260 ASN A C 1
ATOM 2084 O O . ASN A 1 260 ? -10.053 14.575 0.957 1.00 91.38 260 ASN A O 1
ATOM 2088 N N . ILE A 1 261 ? -11.502 16.153 1.652 1.00 92.31 261 ILE A N 1
ATOM 2089 C CA . ILE A 1 261 ? -10.877 17.269 0.920 1.00 92.31 261 ILE A CA 1
ATOM 2090 C C . ILE A 1 261 ? -9.491 17.582 1.498 1.00 92.31 261 ILE A C 1
ATOM 2092 O O . ILE A 1 261 ? -8.528 17.662 0.741 1.00 92.31 261 ILE A O 1
ATOM 2096 N N . ASP A 1 262 ? -9.361 17.685 2.826 1.00 93.50 262 ASP A N 1
ATOM 2097 C CA . ASP A 1 262 ? -8.069 17.901 3.493 1.00 93.50 262 ASP A CA 1
ATOM 2098 C C . ASP A 1 262 ? -7.054 16.815 3.094 1.00 93.50 262 ASP A C 1
ATOM 2100 O O . ASP A 1 262 ? -5.883 17.100 2.838 1.00 93.50 262 ASP A O 1
ATOM 2104 N N . PHE A 1 263 ? -7.504 15.557 3.017 1.00 95.25 263 PHE A N 1
ATOM 2105 C CA . PHE A 1 263 ? -6.668 14.441 2.589 1.00 95.25 263 PHE A CA 1
ATOM 2106 C C . PHE A 1 263 ? -6.312 14.515 1.097 1.00 95.25 263 PHE A C 1
ATOM 2108 O O . PHE A 1 263 ? -5.163 14.271 0.735 1.00 95.25 263 PHE A O 1
ATOM 2115 N N . ALA A 1 264 ? -7.246 14.898 0.223 1.00 96.38 264 ALA A N 1
ATOM 2116 C CA . ALA A 1 264 ? -6.952 15.109 -1.194 1.00 96.38 264 ALA A CA 1
ATOM 2117 C C . ALA A 1 264 ? -5.896 16.212 -1.399 1.00 96.38 264 ALA A C 1
ATOM 2119 O O . ALA A 1 264 ? -4.950 16.016 -2.163 1.00 96.38 264 ALA A O 1
ATOM 2120 N N . GLU A 1 265 ? -5.986 17.318 -0.655 1.00 96.44 265 GLU A N 1
ATOM 2121 C CA . GLU A 1 265 ? -4.988 18.396 -0.663 1.00 96.44 265 GLU A CA 1
ATOM 2122 C C . GLU A 1 265 ? -3.625 17.942 -0.119 1.00 96.44 265 GLU A C 1
ATOM 2124 O O . GLU A 1 265 ? -2.588 18.346 -0.645 1.00 96.44 265 GLU A O 1
ATOM 2129 N N . LEU A 1 266 ? -3.601 17.053 0.883 1.00 96.75 266 LEU A N 1
ATOM 2130 C CA . LEU A 1 266 ? -2.367 16.421 1.364 1.00 96.75 266 LEU A CA 1
ATOM 2131 C C . LEU A 1 266 ? -1.720 15.541 0.281 1.00 96.75 266 LEU A C 1
ATOM 2133 O O . LEU A 1 266 ? -0.505 15.568 0.105 1.00 96.75 266 LEU A O 1
ATOM 2137 N N . VAL A 1 267 ? -2.524 14.771 -0.455 1.00 97.19 267 VAL A N 1
ATOM 2138 C CA . VAL A 1 267 ? -2.068 13.838 -1.500 1.00 97.19 267 VAL A CA 1
ATOM 2139 C C . VAL A 1 267 ? -1.638 14.565 -2.781 1.00 97.19 267 VAL A C 1
ATOM 2141 O O . VAL A 1 267 ? -0.753 14.098 -3.506 1.00 97.19 267 VAL A O 1
ATOM 2144 N N . ARG A 1 268 ? -2.224 15.729 -3.069 1.00 97.69 268 ARG A N 1
ATOM 2145 C CA . ARG A 1 268 ? -2.039 16.462 -4.327 1.00 97.69 268 ARG A CA 1
ATOM 2146 C C . ARG A 1 268 ? -0.585 16.786 -4.686 1.00 97.69 268 ARG A C 1
ATOM 2148 O O . ARG A 1 268 ? -0.202 16.473 -5.817 1.00 97.69 268 ARG A O 1
ATOM 2155 N N . PRO A 1 269 ? 0.261 17.341 -3.795 1.00 97.50 269 PRO A N 1
ATOM 2156 C CA . PRO A 1 269 ? 1.675 17.580 -4.095 1.00 97.50 269 PRO A CA 1
ATOM 2157 C C . PRO A 1 269 ? 2.420 16.320 -4.548 1.00 97.50 269 PRO A C 1
ATOM 2159 O O . PRO A 1 269 ? 3.289 16.395 -5.415 1.00 97.50 269 PRO A O 1
ATOM 2162 N N . PHE A 1 270 ? 2.042 15.157 -4.013 1.00 96.44 270 PHE A N 1
ATOM 2163 C CA . PHE A 1 270 ? 2.636 13.874 -4.370 1.00 96.44 270 PHE A CA 1
ATOM 2164 C C . PHE A 1 270 ? 2.351 13.501 -5.829 1.00 96.44 270 PHE A C 1
ATOM 2166 O O . PHE A 1 270 ? 3.265 13.168 -6.583 1.00 96.44 270 PHE A O 1
ATOM 2173 N N . TYR A 1 271 ? 1.095 13.636 -6.265 1.00 97.38 271 TYR A N 1
ATOM 2174 C CA . TYR A 1 271 ? 0.708 13.375 -7.654 1.00 97.38 271 TYR A CA 1
ATOM 2175 C C . TYR A 1 271 ? 1.202 14.443 -8.635 1.00 97.38 271 TYR A C 1
ATOM 2177 O O . TYR A 1 271 ? 1.468 14.117 -9.793 1.00 97.38 271 TYR A O 1
ATOM 2185 N N . VAL A 1 272 ? 1.389 15.688 -8.184 1.00 97.38 272 VAL A N 1
ATOM 2186 C CA . VAL A 1 272 ? 2.091 16.719 -8.965 1.00 97.38 272 VAL A CA 1
ATOM 2187 C C . VAL A 1 272 ? 3.530 16.282 -9.238 1.00 97.38 272 VAL A C 1
ATOM 2189 O O . VAL A 1 272 ? 3.908 16.173 -10.404 1.00 97.38 272 VAL A O 1
ATOM 2192 N N . GLY A 1 273 ? 4.300 15.942 -8.199 1.00 95.62 273 GLY A N 1
ATOM 2193 C CA . GLY A 1 273 ? 5.686 15.488 -8.361 1.00 95.62 273 GLY A CA 1
ATOM 2194 C C . GLY A 1 273 ? 5.801 14.222 -9.220 1.00 95.62 273 GLY A C 1
ATOM 2195 O O . GLY A 1 273 ? 6.698 14.105 -10.056 1.00 95.62 273 GLY A O 1
ATOM 2196 N N . LEU A 1 274 ? 4.852 13.288 -9.087 1.00 95.38 274 LEU A N 1
ATOM 2197 C CA . LEU A 1 274 ? 4.805 12.084 -9.918 1.00 95.38 274 LEU A CA 1
ATOM 2198 C C . LEU A 1 274 ? 4.506 12.398 -11.382 1.00 95.38 274 LEU A C 1
ATOM 2200 O O . LEU A 1 274 ? 5.116 11.790 -12.251 1.00 95.38 274 LEU A O 1
ATOM 2204 N N . ALA A 1 275 ? 3.600 13.333 -11.672 1.00 94.88 275 ALA A N 1
ATOM 2205 C CA . ALA A 1 275 ? 3.271 13.740 -13.039 1.00 94.88 275 ALA A CA 1
ATOM 2206 C C . ALA A 1 275 ? 4.389 14.549 -13.720 1.00 94.88 275 ALA A C 1
ATOM 2208 O O . ALA A 1 275 ? 4.460 14.577 -14.954 1.00 94.88 275 ALA A O 1
ATOM 2209 N N . GLU A 1 276 ? 5.250 15.200 -12.936 1.00 93.12 276 GLU A N 1
ATOM 2210 C CA . GLU A 1 276 ? 6.487 15.822 -13.416 1.00 93.12 276 GLU A CA 1
ATOM 2211 C C . GLU A 1 276 ? 7.546 14.768 -13.766 1.00 93.12 276 GLU A C 1
ATOM 2213 O O . GLU A 1 276 ? 8.169 14.859 -14.824 1.00 93.12 276 GLU A O 1
ATOM 2218 N N . LEU A 1 277 ? 7.704 13.738 -12.925 1.00 91.25 277 LEU A N 1
ATOM 2219 C CA . LEU A 1 277 ? 8.674 12.659 -13.135 1.00 91.25 277 LEU A CA 1
ATOM 2220 C C . LEU A 1 277 ? 8.243 11.648 -14.215 1.00 91.25 277 LEU A C 1
ATOM 2222 O O . LEU A 1 277 ? 9.063 11.208 -15.019 1.00 91.25 277 LEU A O 1
ATOM 2226 N N . ILE A 1 278 ? 6.968 11.258 -14.207 1.00 92.44 278 ILE A N 1
ATOM 2227 C CA . ILE A 1 278 ? 6.348 10.227 -15.047 1.00 92.44 278 ILE A CA 1
ATOM 2228 C C . ILE A 1 278 ? 5.090 10.850 -15.680 1.00 92.44 278 ILE A C 1
ATOM 2230 O O . ILE A 1 278 ? 4.019 10.852 -15.067 1.00 92.44 278 ILE A O 1
ATOM 2234 N N . PRO A 1 279 ? 5.179 11.406 -16.903 1.00 91.75 279 PRO A N 1
ATOM 2235 C CA . PRO A 1 279 ? 4.073 12.125 -17.543 1.00 91.75 279 PRO A CA 1
ATOM 2236 C C . PRO A 1 279 ? 2.760 11.333 -17.655 1.00 91.75 279 PRO A C 1
ATOM 2238 O O . PRO A 1 279 ? 1.679 11.925 -17.667 1.00 91.75 279 PRO A O 1
ATOM 2241 N N . GLU A 1 280 ? 2.830 10.005 -17.706 1.00 92.94 280 GLU A N 1
ATOM 2242 C CA . GLU A 1 280 ? 1.693 9.081 -17.724 1.00 92.94 280 GLU A CA 1
ATOM 2243 C C . GLU A 1 280 ? 0.861 9.110 -16.431 1.00 92.94 280 GLU A C 1
ATOM 2245 O O . GLU A 1 280 ? -0.265 8.616 -16.429 1.00 92.94 280 GLU A O 1
ATOM 2250 N N . MET A 1 281 ? 1.367 9.728 -15.357 1.00 94.94 281 MET A N 1
ATOM 2251 C CA . MET A 1 281 ? 0.638 9.959 -14.105 1.00 94.94 281 MET A CA 1
ATOM 2252 C C . MET A 1 281 ? -0.309 11.166 -14.171 1.00 94.94 281 MET A C 1
ATOM 2254 O O . MET A 1 281 ? -1.183 11.301 -13.318 1.00 94.94 281 MET A O 1
ATOM 2258 N N . ARG A 1 282 ? -0.212 12.030 -15.195 1.00 95.12 282 ARG A N 1
ATOM 2259 C CA . ARG A 1 282 ? -1.085 13.216 -15.349 1.00 95.12 282 ARG A CA 1
ATOM 2260 C C . ARG A 1 282 ? -2.586 12.930 -15.238 1.00 95.12 282 ARG A C 1
ATOM 2262 O O . ARG A 1 282 ? -3.270 13.751 -14.632 1.00 95.12 282 ARG A O 1
ATOM 2269 N N . PRO A 1 283 ? -3.129 11.818 -15.769 1.00 95.25 283 PRO A N 1
ATOM 2270 C CA . PRO A 1 283 ? -4.539 11.509 -15.589 1.00 95.25 283 PRO A CA 1
ATOM 2271 C C . PRO A 1 283 ? -4.941 11.385 -14.110 1.00 95.25 283 PRO A C 1
ATOM 2273 O O . PRO A 1 283 ? -6.057 11.759 -13.769 1.00 95.25 283 PRO A O 1
ATOM 2276 N N . PHE A 1 284 ? -4.059 10.889 -13.227 1.00 95.38 284 PHE A N 1
ATOM 2277 C CA . PHE A 1 284 ? -4.350 10.762 -11.788 1.00 95.38 284 PHE A CA 1
ATOM 2278 C C . PHE A 1 284 ? -4.493 12.140 -11.151 1.00 95.38 284 PHE A C 1
ATOM 2280 O O . PHE A 1 284 ? -5.469 12.400 -10.456 1.00 95.38 284 PHE A O 1
ATOM 2287 N N . LEU A 1 285 ? -3.585 13.058 -11.487 1.00 95.81 285 LEU A N 1
ATOM 2288 C CA . LEU A 1 285 ? -3.678 14.451 -11.058 1.00 95.81 285 LEU A CA 1
ATOM 2289 C C . LEU A 1 285 ? -4.954 15.135 -11.581 1.00 95.81 285 LEU A C 1
ATOM 2291 O O . LEU A 1 285 ? -5.607 15.854 -10.838 1.00 95.81 285 LEU A O 1
ATOM 2295 N N . GLN A 1 286 ? -5.347 14.878 -12.832 1.00 95.94 286 GLN A N 1
ATOM 2296 C CA . GLN A 1 286 ? -6.579 15.438 -13.406 1.00 95.94 286 GLN A CA 1
ATOM 2297 C C . GLN A 1 286 ? -7.839 14.945 -12.690 1.00 95.94 286 GLN A C 1
ATOM 2299 O O . GLN A 1 286 ? -8.753 15.733 -12.461 1.00 95.94 286 GLN A O 1
ATOM 2304 N N . ASN A 1 287 ? -7.898 13.656 -12.345 1.00 95.31 287 ASN A N 1
ATOM 2305 C CA . ASN A 1 287 ? -8.998 13.104 -11.559 1.00 95.31 287 ASN A CA 1
ATOM 2306 C C . ASN A 1 287 ? -9.012 13.678 -10.143 1.00 95.31 287 ASN A C 1
ATOM 2308 O O . ASN A 1 287 ? -10.079 14.039 -9.666 1.00 95.31 287 ASN A O 1
ATOM 2312 N N . LEU A 1 288 ? -7.844 13.801 -9.508 1.00 95.12 288 LEU A N 1
ATOM 2313 C CA . LEU A 1 288 ? -7.717 14.411 -8.188 1.00 95.12 288 LEU A CA 1
ATOM 2314 C C . LEU A 1 288 ? -8.227 15.859 -8.183 1.00 95.12 288 LEU A C 1
ATOM 2316 O O . LEU A 1 288 ? -8.984 16.217 -7.298 1.00 95.12 288 LEU A O 1
ATOM 2320 N N . ASP A 1 289 ? -7.866 16.659 -9.193 1.00 94.12 289 ASP A N 1
ATOM 2321 C CA . ASP A 1 289 ? -8.348 18.040 -9.352 1.00 94.12 289 ASP A CA 1
ATOM 2322 C C . ASP A 1 289 ? -9.856 18.116 -9.689 1.00 94.12 289 ASP A C 1
ATOM 2324 O O . ASP A 1 289 ? -10.472 19.170 -9.534 1.00 94.12 289 ASP A O 1
ATOM 2328 N N . SER A 1 290 ? -10.439 17.035 -10.221 1.00 94.19 290 SER A N 1
ATOM 2329 C CA . SER A 1 290 ? -11.851 16.983 -10.634 1.00 94.19 290 SER A CA 1
ATOM 2330 C C . SER A 1 290 ? -12.795 16.468 -9.547 1.00 94.19 290 SER A C 1
ATOM 2332 O O . SER A 1 290 ? -13.988 16.774 -9.608 1.00 94.19 290 SER A O 1
ATOM 2334 N N . ASN A 1 291 ? -12.290 15.631 -8.638 1.00 91.31 291 ASN A N 1
ATOM 2335 C CA . ASN A 1 291 ? -13.029 15.065 -7.507 1.00 91.31 291 ASN A CA 1
ATOM 2336 C C . ASN A 1 291 ? -13.246 16.106 -6.406 1.00 91.31 291 ASN A C 1
ATOM 2338 O O . ASN A 1 291 ? -14.315 16.019 -5.761 1.00 91.31 291 ASN A O 1
#

Nearest PDB structures (foldseek):
  4y86-assembly2_B-2  TM=9.101E-01  e=2.170E-15  Homo sapiens
  1zkl-assembly1_A  TM=9.265E-01  e=5.634E-14  Homo sapiens
  6ezu-assembly1_B  TM=9.328E-01  e=3.407E-13  Schistosoma mansoni
  7ysx-assembly1_B  TM=9.025E-01  e=3.264E-13  Homo sapiens
  7a28-assembly1_A  TM=8.737E-01  e=1.342E-12  Trypanosoma brucei

InterPro domains:
  IPR002073 3'5'-cyclic nucleotide phosphodiesterase, catalytic domain [PF00233] (55-288)
  IPR002073 3'5'-cyclic nucleotide phosphodiesterase, catalytic domain [PS51845] (1-291)
  IPR003607 HD/PDEase domain [SM00471] (53-223)
  IPR003607 HD/PDEase domain [cd00077] (55-231)
  IPR023088 3'5'-cyclic nucleotide phosphodiesterase [PR00387] (51-64)
  IPR023088 3'5'-cyclic nucleotide phosphodiesterase [PR00387] (82-95)
  IPR023088 3'5'-cyclic nucleotide phosphodiesterase [PR00387] (96-111)
  IPR023088 3'5'-cyclic nucleotide phosphodiesterase [PR00387] (123-139)
  IPR023088 3'5'-cyclic nucleotide phosphodiesterase [PR00387] (205-218)
  IPR023088 3'5'-cyclic nucleotide phosphodiesterase [PR00387] (222-238)
  IPR023174 3'5'-cyclic nucleotide phosphodiesterase, conserved site [PS00126] (96-107)
  IPR036971 3'5'-cyclic nucleotide phosphodiesterase, catalytic domain superfamily [G3DSA:1.10.1300.10] (1-291)

Sequence (291 aa):
MPDSHLWSWSVSELYGVVIGMFRRLGIFPDTMPVAEGCLVAFLDDVRAGYLDNPYHSFAHGVDVASVVYNFLHMPYTMAWLTPLDRVSMMIAALCHDIGHPGLNNVYQVNARTELAQRYENISVLERYSCDLAKELLEKHDLLRWIPQSFAELETRMCETIVYTDMKFHFELLEQLHQLHGCSITAAPTDPLPSRQRSILCSILLHAADISNTARPWAVSKWWSESINAEFRHQSIREREEGLPLSPGLDRPDEEQLAGNIDFAELVRPFYVGLAELIPEMRPFLQNLDSN

pLDDT: mean 92.09, std 9.4, range [50.0, 98.81]

Radius of gyration: 18.53 Å; Cα contacts (8 Å, |Δi|>4): 363; chains: 1; bounding box: 43×42×50 Å

Solvent-accessible surface area (backbone atoms only — not comparable to full-atom values): 15445 Å² total; per-residue (Å²): 126,88,86,67,68,59,78,77,52,53,71,69,54,52,50,52,51,53,54,49,50,36,40,76,71,44,34,41,60,72,64,36,71,61,58,68,68,54,55,52,53,48,51,51,53,51,43,69,36,25,38,100,35,69,38,59,16,50,48,41,24,52,48,23,27,51,43,39,52,56,53,52,66,35,68,54,48,46,22,29,42,50,74,67,52,52,49,31,49,49,53,27,33,51,29,39,54,28,64,40,79,56,58,56,61,65,52,34,48,76,72,60,33,72,56,16,61,75,41,71,61,54,56,31,58,28,51,47,7,35,53,53,43,49,53,51,44,63,75,61,52,62,56,72,74,40,83,91,46,49,71,59,42,53,50,50,25,37,50,31,25,43,45,53,42,71,88,39,50,66,57,45,44,51,52,50,51,48,54,50,71,66,54,80,72,66,68,72,72,55,57,51,60,69,70,59,36,54,54,49,48,21,45,47,49,32,49,28,67,63,31,46,51,29,34,60,56,76,54,18,54,50,51,52,53,23,42,52,53,27,35,44,53,38,40,52,48,26,58,78,71,72,45,83,71,58,88,84,40,79,54,55,80,90,46,44,62,57,51,54,49,55,49,43,62,66,48,42,64,50,38,51,53,43,26,71,68,41,64,85,39,40,64,35,40,53,26,38,76,69,96

Mean predicted aligned error: 4.25 Å

Organism: NCBI:txid78915